Protein AF-A0A226DB39-F1 (afdb_monomer_lite)

pLDDT: mean 81.09, std 19.72, range [33.25, 98.5]

Organism: Folsomia candida (NCBI:txid158441)

Secondary structure (DSSP, 8-state):
-------------TT--HHHHHHHHHHHHHHHHHHH-TT--EEEEEE---S-TTTT-TT-S-SEEEEEEES-HHHHHHHHHTS-TT-S-SSSEETHHHHHHHHHH-TTT-PPPTT-TT--EEEEEEESSEEP-TTS--TT--GGGGSPPPPTTS---TTSPPPPHHHHHHHHHHTTEEEEEEE-SHHHHHHHHHHHHT-GGGTTTB-PBPSSS--THHHHHHHHHHHHHTT-HHHHHHHHHHHHHHHHHHTT--GGGHHHHHHHHHHHHHHHHHTT--SPTT--------

InterPro domains:
  IPR036465 von Willebrand factor A-like domain superfamily [G3DSA:3.40.50.410] (14-142)

Sequence (290 aa):
MGLTNHGTQKFESRRGKYIDRAVPNIAFIVDKILKEDPSAKLHLTTFGDYPTVENLNANATYCYRFELTTSNKEAFLAAVNNVDSTYGGRDIYESSLTALLYTATEPKIKWSSKNTKRVIKIIAIASDAFWKSSSEIPSSAGPEYMYPLGPIGGYGDCSHRPPRINDVFATLANENFYLLPIVYGGKTFKQWNNTLTLLPVLRDKYYMEDEPPGDLNNLRKTLNFWANEGHDERFQVKIYRMSNEYENFRSHITPQMGYRWKGLGKRIENIYTLWGLGPLPGVPEAEQYF

Structure (mmCIF, N/CA/C/O backbone):
data_AF-A0A226DB39-F1
#
_entry.id   AF-A0A226DB39-F1
#
loop_
_atom_site.group_PDB
_atom_site.id
_atom_site.type_symbol
_atom_site.label_atom_id
_atom_site.label_alt_id
_atom_site.label_comp_id
_atom_site.label_asym_id
_atom_site.label_entity_id
_atom_site.label_seq_id
_atom_site.pdbx_PDB_ins_code
_atom_site.Cartn_x
_atom_site.Cartn_y
_atom_site.Cartn_z
_atom_site.occupancy
_atom_site.B_iso_or_equiv
_atom_site.auth_seq_id
_atom_site.auth_comp_id
_atom_site.auth_asym_id
_atom_site.auth_atom_id
_atom_site.pdbx_PDB_model_num
ATOM 1 N N . MET A 1 1 ? 26.248 3.268 -32.796 1.00 40.62 1 MET A N 1
ATOM 2 C CA . MET A 1 1 ? 24.996 3.702 -32.142 1.00 40.62 1 MET A CA 1
ATOM 3 C C . MET A 1 1 ? 25.338 4.069 -30.709 1.00 40.62 1 MET A C 1
ATOM 5 O O . MET A 1 1 ? 25.617 3.179 -29.921 1.00 40.62 1 MET A O 1
ATOM 9 N N . GLY A 1 2 ? 25.468 5.365 -30.418 1.00 35.03 2 GLY A N 1
ATOM 10 C CA . GLY A 1 2 ? 25.784 5.848 -29.074 1.00 35.03 2 GLY A CA 1
ATOM 11 C C . GLY A 1 2 ? 24.503 5.963 -28.261 1.00 35.03 2 GLY A C 1
ATOM 12 O O . GLY A 1 2 ? 23.637 6.758 -28.612 1.00 35.03 2 GLY A O 1
ATOM 13 N N . LEU A 1 3 ? 24.373 5.158 -27.208 1.00 33.25 3 LEU A N 1
ATOM 14 C CA . LEU A 1 3 ? 23.334 5.340 -26.201 1.00 33.25 3 LEU A CA 1
ATOM 15 C C . LEU A 1 3 ? 23.676 6.614 -25.427 1.00 33.25 3 LEU A C 1
ATOM 17 O O . LEU A 1 3 ? 24.631 6.650 -24.651 1.00 33.25 3 LEU A O 1
ATOM 21 N N . THR A 1 4 ? 22.934 7.686 -25.691 1.00 35.06 4 THR A N 1
ATOM 22 C CA . THR A 1 4 ? 22.966 8.891 -24.869 1.00 35.06 4 THR A CA 1
ATOM 23 C C . THR A 1 4 ? 22.526 8.508 -23.467 1.00 35.06 4 THR A C 1
ATOM 25 O O . THR A 1 4 ? 21.370 8.162 -23.232 1.00 35.06 4 THR A O 1
ATOM 28 N N . ASN A 1 5 ? 23.487 8.547 -22.551 1.00 33.78 5 ASN A N 1
ATOM 29 C CA . ASN A 1 5 ? 23.300 8.339 -21.129 1.00 33.78 5 ASN A CA 1
ATOM 30 C C . ASN A 1 5 ? 22.480 9.528 -20.600 1.00 33.78 5 ASN A C 1
ATOM 32 O O . ASN A 1 5 ? 23.030 10.541 -20.166 1.00 33.78 5 ASN A O 1
ATOM 36 N N . HIS A 1 6 ? 21.154 9.459 -20.723 1.00 39.22 6 HIS A N 1
ATOM 37 C CA . HIS A 1 6 ? 20.263 10.349 -19.996 1.00 39.22 6 HIS A CA 1
ATOM 38 C C . HIS A 1 6 ? 20.369 9.955 -18.532 1.00 39.22 6 HIS A C 1
ATOM 40 O O . HIS A 1 6 ? 19.619 9.114 -18.048 1.00 39.22 6 HIS A O 1
ATOM 46 N N . GLY A 1 7 ? 21.355 10.542 -17.851 1.00 36.66 7 GLY A N 1
ATOM 47 C CA . GLY A 1 7 ? 21.430 10.512 -16.406 1.00 36.66 7 GLY A CA 1
ATOM 48 C C . GLY A 1 7 ? 20.092 11.000 -15.879 1.00 36.66 7 GLY A C 1
ATOM 49 O O . GLY A 1 7 ? 19.794 12.193 -15.940 1.00 36.66 7 GLY A O 1
ATOM 50 N N . THR A 1 8 ? 19.272 10.065 -15.408 1.00 42.78 8 THR A N 1
ATOM 51 C CA . THR A 1 8 ? 18.140 10.337 -14.541 1.00 42.78 8 THR A CA 1
ATOM 52 C C . THR A 1 8 ? 18.739 10.975 -13.302 1.00 42.78 8 THR A C 1
ATOM 54 O O . THR A 1 8 ? 19.179 10.305 -12.369 1.00 42.78 8 THR A O 1
ATOM 57 N N . GLN A 1 9 ? 18.857 12.306 -13.342 1.00 41.50 9 GLN A N 1
ATOM 58 C CA . GLN A 1 9 ? 19.073 13.112 -12.159 1.00 41.50 9 GLN A CA 1
ATOM 59 C C . GLN A 1 9 ? 17.976 12.692 -11.199 1.00 41.50 9 GLN A C 1
ATOM 61 O O . GLN A 1 9 ? 16.800 12.986 -11.413 1.00 41.50 9 GLN A O 1
ATOM 66 N N . LYS A 1 10 ? 18.386 11.943 -10.175 1.00 49.44 10 LYS A N 1
ATOM 67 C CA . LYS A 1 10 ? 17.614 11.712 -8.969 1.00 49.44 10 LYS A CA 1
ATOM 68 C C . LYS A 1 10 ? 17.171 13.108 -8.555 1.00 49.44 10 LYS A C 1
ATOM 70 O O . LYS A 1 10 ? 18.005 13.915 -8.142 1.00 49.44 10 LYS A O 1
ATOM 75 N N . PHE A 1 11 ? 15.904 13.442 -8.786 1.00 46.31 11 PHE A N 1
ATOM 76 C CA . PHE A 1 11 ? 15.315 14.651 -8.239 1.00 46.31 11 PHE A CA 1
ATOM 77 C C . PHE A 1 11 ? 15.239 14.394 -6.733 1.00 46.31 11 PHE A C 1
ATOM 79 O O . PHE A 1 11 ? 14.184 14.088 -6.188 1.00 46.31 11 PHE A O 1
ATOM 86 N N . GLU A 1 12 ? 16.385 14.475 -6.052 1.00 48.16 12 GLU A N 1
ATOM 87 C CA . GLU A 1 12 ? 16.409 14.831 -4.650 1.00 48.16 12 GLU A CA 1
ATOM 88 C C . GLU A 1 12 ? 15.773 16.210 -4.616 1.00 48.16 12 GLU A C 1
ATOM 90 O O . GLU A 1 12 ? 16.373 17.243 -4.919 1.00 48.16 12 GLU A O 1
ATOM 95 N N . SER A 1 13 ? 14.464 16.186 -4.382 1.00 52.75 13 SER A N 1
ATOM 96 C CA . SER A 1 13 ? 13.691 17.357 -4.060 1.00 52.75 13 SER A CA 1
ATOM 97 C C . SER A 1 13 ? 14.508 18.163 -3.060 1.00 52.75 13 SER A C 1
ATOM 99 O O . SER A 1 13 ? 15.017 17.617 -2.078 1.00 52.75 13 SER A O 1
ATOM 101 N N . ARG A 1 14 ? 14.580 19.484 -3.250 1.00 55.66 14 ARG A N 1
ATOM 102 C CA . ARG A 1 14 ? 15.158 20.410 -2.257 1.00 55.66 14 ARG A CA 1
ATOM 103 C C . ARG A 1 14 ? 14.543 20.247 -0.848 1.00 55.66 14 ARG A C 1
ATOM 105 O O . ARG A 1 14 ? 14.981 20.914 0.078 1.00 55.66 14 ARG A O 1
ATOM 112 N N . ARG A 1 15 ? 13.508 19.407 -0.699 1.00 61.69 15 ARG A N 1
ATOM 113 C CA . ARG A 1 15 ? 12.753 19.096 0.516 1.00 61.69 15 ARG A CA 1
ATOM 114 C C . ARG A 1 15 ? 13.172 17.794 1.229 1.00 61.69 15 ARG A C 1
ATOM 116 O O . ARG A 1 15 ? 12.442 17.376 2.120 1.00 61.69 15 ARG A O 1
ATOM 123 N N . GLY A 1 16 ? 14.296 17.163 0.873 1.00 75.94 16 GLY A N 1
ATOM 124 C CA . GLY A 1 16 ? 14.814 15.971 1.570 1.00 75.94 16 GLY A CA 1
ATOM 125 C C . GLY A 1 16 ? 14.262 14.639 1.045 1.00 75.94 16 GLY A C 1
ATOM 126 O O . GLY A 1 16 ? 13.633 14.598 -0.016 1.00 75.94 16 GLY A O 1
ATOM 127 N N . LYS A 1 17 ? 14.522 13.537 1.766 1.00 84.94 17 LYS A N 1
ATOM 128 C CA . LYS A 1 17 ? 14.081 12.191 1.359 1.00 84.94 17 LYS A CA 1
ATOM 129 C C . LYS A 1 17 ? 12.566 12.055 1.522 1.00 84.94 17 LYS A C 1
ATOM 131 O O . LYS A 1 17 ? 11.980 12.626 2.439 1.00 84.94 17 LYS A O 1
ATOM 136 N N . TYR A 1 18 ? 11.915 11.259 0.670 1.00 85.12 18 TYR A N 1
ATOM 137 C CA . TYR A 1 18 ? 10.467 11.030 0.780 1.00 85.12 18 TYR A CA 1
ATOM 138 C C . TYR A 1 18 ? 10.064 10.407 2.115 1.00 85.12 18 TYR A C 1
ATOM 140 O O . TYR A 1 18 ? 9.039 10.795 2.669 1.00 85.12 18 TYR A O 1
ATOM 148 N N . ILE A 1 19 ? 10.891 9.515 2.670 1.00 88.62 19 ILE A N 1
ATOM 149 C CA .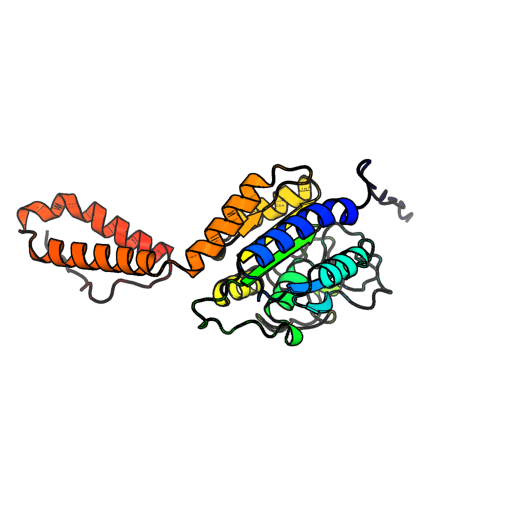 ILE A 1 19 ? 10.621 8.907 3.977 1.00 88.62 19 ILE A CA 1
ATOM 150 C C . ILE A 1 19 ? 10.524 9.955 5.091 1.00 88.62 19 ILE A C 1
ATOM 152 O O . ILE A 1 19 ? 9.575 9.919 5.868 1.00 88.62 19 ILE A O 1
ATOM 156 N N . ASP A 1 20 ? 11.401 10.964 5.092 1.00 89.31 20 ASP A N 1
ATOM 157 C CA . ASP A 1 20 ? 11.391 12.051 6.083 1.00 89.31 20 ASP A CA 1
ATOM 158 C C . ASP A 1 20 ? 10.082 12.858 6.023 1.00 89.31 20 ASP A C 1
ATOM 160 O O . ASP A 1 20 ? 9.624 13.420 7.016 1.00 89.31 20 ASP A O 1
ATOM 164 N N . ARG A 1 21 ? 9.449 12.889 4.846 1.00 87.88 21 ARG A N 1
ATOM 165 C CA . ARG A 1 21 ? 8.169 13.561 4.598 1.00 87.88 21 ARG A CA 1
ATOM 166 C C . ARG A 1 21 ? 6.966 12.662 4.883 1.00 87.88 21 ARG A C 1
ATOM 168 O O . ARG A 1 21 ? 5.887 13.178 5.162 1.00 87.88 21 ARG A O 1
ATOM 175 N N . ALA A 1 22 ? 7.129 11.345 4.796 1.00 89.44 22 ALA A N 1
ATOM 176 C CA . ALA A 1 22 ? 6.081 10.360 5.056 1.00 89.44 22 ALA A CA 1
ATOM 177 C C . ALA A 1 22 ? 5.907 10.066 6.540 1.00 89.44 22 ALA A C 1
ATOM 179 O O . ALA A 1 22 ? 4.776 9.966 7.016 1.00 89.44 22 ALA A O 1
ATOM 180 N N . VAL A 1 23 ? 7.013 9.980 7.279 1.00 92.38 23 VAL A N 1
ATOM 181 C CA . VAL A 1 23 ? 7.019 9.622 8.701 1.00 92.38 23 VAL A CA 1
ATOM 182 C C . VAL A 1 23 ? 6.077 10.496 9.544 1.00 92.38 23 VAL A C 1
ATOM 184 O O . VAL A 1 23 ? 5.324 9.914 10.323 1.00 92.38 23 VAL A O 1
ATOM 187 N N . PRO A 1 24 ? 6.006 11.836 9.390 1.00 92.25 24 PRO A N 1
ATOM 188 C CA . PRO A 1 24 ? 5.055 12.652 10.150 1.00 92.25 24 PRO A CA 1
ATOM 189 C C . PRO A 1 24 ? 3.584 12.286 9.899 1.00 92.25 24 PRO A C 1
ATOM 191 O O . PRO A 1 24 ? 2.806 12.179 10.848 1.00 92.25 24 PRO A O 1
ATOM 194 N N . ASN A 1 25 ? 3.206 12.036 8.641 1.00 91.62 25 ASN A N 1
ATOM 195 C CA . ASN A 1 25 ? 1.841 11.637 8.286 1.00 91.62 25 ASN A CA 1
ATOM 196 C C . ASN A 1 25 ? 1.530 10.231 8.814 1.00 91.62 25 ASN A C 1
ATOM 198 O O . ASN A 1 25 ? 0.467 10.008 9.391 1.00 91.62 25 ASN A O 1
ATOM 202 N N . ILE A 1 26 ? 2.474 9.295 8.679 1.00 94.69 26 ILE A N 1
ATOM 203 C CA . ILE A 1 26 ? 2.346 7.932 9.210 1.00 94.69 26 ILE A CA 1
ATOM 204 C C . ILE A 1 26 ? 2.193 7.966 10.735 1.00 94.69 26 ILE A C 1
ATOM 206 O O . ILE A 1 26 ? 1.291 7.326 11.271 1.00 94.69 26 ILE A O 1
ATOM 210 N N . ALA A 1 27 ? 3.017 8.749 11.435 1.00 96.00 27 ALA A N 1
ATOM 211 C CA . ALA A 1 27 ? 2.933 8.918 12.882 1.00 96.00 27 ALA A CA 1
ATOM 212 C C . ALA A 1 27 ? 1.569 9.470 13.307 1.00 96.00 27 ALA A C 1
ATOM 214 O O . ALA A 1 27 ? 0.958 8.928 14.226 1.00 96.00 27 ALA A O 1
ATOM 215 N N . PHE A 1 28 ? 1.052 10.477 12.597 1.00 95.06 28 PHE A N 1
ATOM 216 C CA . PHE A 1 28 ? -0.283 11.013 12.844 1.00 95.06 28 PHE A CA 1
ATOM 217 C C . PHE A 1 28 ? -1.387 9.960 12.670 1.00 95.06 28 PHE A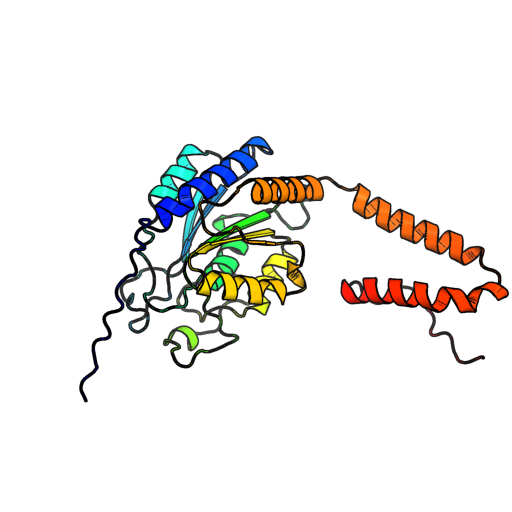 C 1
ATOM 219 O O . PHE A 1 28 ? -2.270 9.853 13.522 1.00 95.06 28 PHE A O 1
ATOM 226 N N . ILE A 1 29 ? -1.343 9.176 11.587 1.00 95.50 29 ILE A N 1
ATOM 227 C CA . ILE A 1 29 ? -2.323 8.113 11.315 1.00 95.50 29 ILE A CA 1
ATOM 228 C C . ILE A 1 29 ? -2.286 7.065 12.428 1.00 95.50 29 ILE A C 1
ATOM 230 O O . ILE A 1 29 ? -3.330 6.724 12.980 1.00 95.50 29 ILE A O 1
ATOM 234 N N . VAL A 1 30 ? -1.090 6.592 12.791 1.00 97.38 30 VAL A N 1
ATOM 235 C CA . VAL A 1 30 ? -0.890 5.598 13.855 1.00 97.38 30 VAL A CA 1
ATOM 236 C C . VAL A 1 30 ? -1.407 6.121 15.192 1.00 97.38 30 VAL A C 1
ATOM 238 O O . VAL A 1 30 ? -2.164 5.424 15.863 1.00 97.38 30 VAL A O 1
ATOM 241 N N . ASP A 1 31 ? -1.063 7.358 15.553 1.00 97.25 31 ASP A N 1
ATOM 242 C CA . ASP A 1 31 ? -1.546 7.995 16.780 1.00 97.25 31 ASP A CA 1
ATOM 243 C C . ASP A 1 31 ? -3.059 8.101 16.820 1.00 97.25 31 ASP A C 1
ATOM 245 O O . ASP A 1 31 ? -3.689 7.837 17.845 1.00 97.25 31 ASP A O 1
ATOM 249 N N . LYS A 1 32 ? -3.660 8.481 15.694 1.00 95.00 32 LYS A N 1
ATOM 250 C CA . LYS A 1 32 ? -5.103 8.600 15.597 1.00 95.00 32 LYS A CA 1
ATOM 251 C C . LYS A 1 32 ? -5.782 7.238 15.737 1.00 95.00 32 LYS A C 1
ATOM 253 O O . LYS A 1 32 ? -6.722 7.137 16.517 1.00 95.00 32 LYS A O 1
ATOM 258 N N . ILE A 1 33 ? -5.301 6.212 15.033 1.00 95.12 33 ILE A N 1
ATOM 259 C CA . ILE A 1 33 ? -5.858 4.852 15.094 1.00 95.12 33 ILE A CA 1
ATOM 260 C C . ILE A 1 33 ? -5.746 4.288 16.510 1.00 95.12 33 ILE A C 1
ATOM 262 O O . ILE A 1 33 ? -6.757 3.883 17.070 1.00 95.12 33 ILE A O 1
ATOM 266 N N . LEU A 1 34 ? -4.557 4.321 17.119 1.00 95.31 34 LEU A N 1
ATOM 267 C CA . LEU A 1 34 ? -4.339 3.763 18.459 1.00 95.31 34 LEU A CA 1
ATOM 268 C C . LEU A 1 34 ? -5.083 4.529 19.558 1.00 95.31 34 LEU A C 1
ATOM 270 O O . LEU A 1 34 ? -5.398 3.961 20.601 1.00 95.31 34 LEU A O 1
ATOM 274 N N . LYS A 1 35 ? -5.373 5.816 19.344 1.00 94.38 35 LYS A N 1
ATOM 275 C CA . LYS A 1 35 ? -6.217 6.592 20.256 1.00 94.38 35 LYS A CA 1
ATOM 276 C C . LYS A 1 35 ? -7.684 6.161 20.196 1.00 94.38 35 LYS A C 1
ATOM 278 O O . LYS A 1 35 ? -8.333 6.152 21.238 1.00 94.38 35 LYS A O 1
ATOM 283 N N . GLU A 1 36 ? -8.205 5.866 19.005 1.00 91.56 36 GLU A N 1
ATOM 284 C CA . GLU A 1 36 ? -9.588 5.396 18.835 1.00 91.56 36 GLU A CA 1
ATOM 285 C C . GLU A 1 36 ? -9.742 3.921 19.236 1.00 91.56 36 GLU A C 1
ATOM 287 O O . GLU A 1 36 ? -10.726 3.558 19.875 1.00 91.56 36 GLU A O 1
ATOM 292 N N . ASP A 1 37 ? -8.753 3.085 18.917 1.00 92.75 37 ASP A N 1
ATOM 293 C CA . ASP A 1 37 ? -8.703 1.674 19.295 1.00 92.75 37 ASP A CA 1
ATOM 294 C C . ASP A 1 37 ? -7.286 1.278 19.753 1.00 92.75 37 ASP A C 1
ATOM 296 O O . ASP A 1 37 ? -6.431 0.928 18.931 1.00 92.75 37 ASP A O 1
ATOM 300 N N . PRO A 1 38 ? -7.025 1.264 21.075 1.00 94.25 38 PRO A N 1
ATOM 301 C CA . PRO A 1 38 ? -5.745 0.822 21.628 1.00 94.25 38 PRO A CA 1
ATOM 302 C C . PRO A 1 38 ? -5.396 -0.645 21.332 1.00 94.25 38 PRO A C 1
ATOM 304 O O . PRO A 1 38 ? -4.251 -1.048 21.529 1.00 94.25 38 PRO A O 1
ATOM 307 N N . SER A 1 39 ? -6.364 -1.458 20.892 1.00 93.12 39 SER A N 1
ATOM 308 C CA . SER A 1 39 ? -6.161 -2.861 20.511 1.00 93.12 39 SER A CA 1
ATOM 309 C C . SER A 1 39 ? -5.878 -3.054 19.018 1.00 93.12 39 SER A C 1
ATOM 311 O O . SER A 1 39 ? -5.652 -4.188 18.577 1.00 93.12 39 SER A O 1
ATOM 313 N N . ALA A 1 40 ? -5.852 -1.964 18.242 1.00 95.06 40 ALA A N 1
ATOM 314 C CA . ALA A 1 40 ? -5.586 -2.016 16.816 1.00 95.06 40 ALA A CA 1
ATOM 315 C C . ALA A 1 40 ? -4.244 -2.704 16.514 1.00 95.06 40 ALA A C 1
ATOM 317 O O . ALA A 1 40 ? -3.258 -2.619 17.259 1.00 95.06 40 ALA A O 1
ATOM 318 N N . LYS A 1 41 ? -4.210 -3.411 15.383 1.00 96.88 41 LYS A N 1
ATOM 319 C CA . LYS A 1 41 ? -3.007 -4.069 14.870 1.00 96.88 41 LYS A CA 1
ATOM 320 C C . LYS A 1 41 ? -2.425 -3.244 13.736 1.00 96.88 41 LYS A C 1
ATOM 322 O O . LYS A 1 41 ? -3.131 -2.855 12.811 1.00 96.88 41 LYS A O 1
ATOM 327 N N . LEU A 1 42 ? -1.127 -3.005 13.819 1.00 98.12 42 LEU A N 1
ATOM 328 C CA . LEU A 1 42 ? -0.340 -2.299 12.826 1.00 98.12 42 LEU A CA 1
ATOM 329 C C . LEU A 1 42 ? 0.502 -3.317 12.063 1.00 98.12 42 LEU A C 1
ATOM 331 O O . LEU A 1 42 ? 1.194 -4.145 12.661 1.00 98.12 42 LEU A O 1
ATOM 335 N N . HIS A 1 43 ? 0.453 -3.239 10.739 1.00 98.25 43 HIS A N 1
ATOM 336 C CA . HIS A 1 43 ? 1.186 -4.120 9.840 1.00 98.25 43 HIS A CA 1
ATOM 337 C C . HIS A 1 43 ? 2.059 -3.266 8.928 1.00 98.25 43 HIS A C 1
ATOM 339 O O . HIS A 1 43 ? 1.579 -2.277 8.377 1.00 98.25 43 HIS A O 1
ATOM 345 N N . LEU A 1 44 ? 3.336 -3.622 8.796 1.00 98.38 44 LEU A N 1
ATOM 346 C CA . LEU A 1 44 ? 4.257 -2.943 7.888 1.00 98.38 44 LEU A CA 1
ATOM 347 C C . LEU A 1 44 ? 4.659 -3.900 6.774 1.00 98.38 44 LEU A C 1
ATOM 349 O O . LEU A 1 44 ? 5.141 -5.006 7.025 1.00 98.38 44 LEU A O 1
ATOM 353 N N . THR A 1 45 ? 4.480 -3.437 5.547 1.00 97.81 45 THR A N 1
ATOM 354 C CA . THR A 1 45 ? 4.956 -4.078 4.326 1.00 97.81 45 THR A CA 1
ATOM 355 C C . THR A 1 45 ? 5.735 -3.044 3.527 1.00 97.81 45 THR A C 1
ATOM 357 O O . THR A 1 45 ? 5.353 -1.874 3.499 1.00 97.81 45 THR A O 1
ATOM 360 N N . THR A 1 46 ? 6.802 -3.465 2.868 1.00 96.62 46 THR A N 1
ATOM 361 C CA . THR A 1 46 ? 7.594 -2.644 1.954 1.00 96.62 46 THR A CA 1
ATOM 362 C C . THR A 1 46 ? 7.480 -3.204 0.547 1.00 96.62 46 THR A C 1
ATOM 364 O O . THR A 1 46 ? 7.173 -4.380 0.342 1.00 96.62 46 THR A O 1
ATOM 367 N N . PHE A 1 47 ? 7.693 -2.349 -0.441 1.00 95.81 47 PHE A N 1
ATOM 368 C CA . PHE A 1 47 ? 7.738 -2.749 -1.836 1.00 95.81 47 PHE A CA 1
ATOM 369 C C . PHE A 1 47 ? 8.817 -1.948 -2.554 1.00 95.81 47 PHE A C 1
ATOM 371 O O . PHE A 1 47 ? 9.186 -0.861 -2.113 1.00 95.81 47 PHE A O 1
ATOM 378 N N . GLY A 1 48 ? 9.319 -2.525 -3.635 1.00 93.38 48 GLY A N 1
ATOM 379 C CA . GLY A 1 48 ? 10.179 -1.865 -4.608 1.00 93.38 48 GLY A CA 1
ATOM 380 C C . GLY A 1 48 ? 9.641 -2.165 -6.000 1.00 93.38 48 GLY A C 1
ATOM 381 O O . GLY A 1 48 ? 8.432 -2.330 -6.174 1.00 93.38 48 GLY A O 1
ATOM 382 N N . ASP A 1 49 ? 10.532 -2.335 -6.968 1.00 93.94 49 ASP A N 1
ATOM 383 C CA . ASP A 1 49 ? 10.164 -2.789 -8.305 1.00 93.94 49 ASP A CA 1
ATOM 384 C C . ASP A 1 49 ? 10.508 -4.265 -8.519 1.00 93.94 49 ASP A C 1
ATOM 386 O O . ASP A 1 49 ? 11.247 -4.879 -7.745 1.00 93.94 49 ASP A O 1
ATOM 390 N N . TYR A 1 50 ? 10.007 -4.838 -9.607 1.00 94.88 50 TYR A N 1
ATOM 391 C CA . TYR A 1 50 ? 10.441 -6.140 -10.089 1.00 94.88 50 TYR A CA 1
ATOM 392 C C . TYR A 1 50 ? 11.953 -6.134 -10.333 1.00 94.88 50 TYR A C 1
ATOM 394 O O . TYR A 1 50 ? 12.438 -5.198 -10.967 1.00 94.88 50 TYR A O 1
ATOM 402 N N . PRO A 1 51 ? 12.701 -7.149 -9.862 1.00 93.88 51 PRO A N 1
ATOM 403 C CA . PRO A 1 51 ? 14.153 -7.195 -9.997 1.00 93.88 51 PRO A CA 1
ATOM 404 C C . PRO A 1 51 ? 14.547 -7.496 -11.447 1.00 93.88 51 PRO A C 1
ATOM 406 O O . PRO A 1 51 ? 14.689 -8.654 -11.840 1.00 93.88 51 PRO A O 1
ATOM 409 N N . THR A 1 52 ? 14.700 -6.450 -12.260 1.00 92.44 52 THR A N 1
ATOM 410 C CA . THR A 1 52 ? 15.065 -6.557 -13.681 1.00 92.44 52 THR A CA 1
ATOM 411 C C . THR A 1 52 ? 16.189 -5.583 -14.031 1.00 92.44 52 THR A C 1
ATOM 413 O O . THR A 1 52 ? 16.519 -4.662 -13.276 1.00 92.44 52 THR A O 1
ATOM 416 N N . VAL A 1 53 ? 16.838 -5.808 -15.175 1.00 90.12 53 VAL A N 1
ATOM 417 C CA . VAL A 1 53 ? 17.895 -4.907 -15.658 1.00 90.12 53 VAL A CA 1
ATOM 418 C C . VAL A 1 53 ? 17.285 -3.575 -16.092 1.00 90.12 53 VAL A C 1
ATOM 420 O O . VAL A 1 53 ? 17.843 -2.520 -15.805 1.00 90.12 53 VAL A O 1
ATOM 423 N N . GLU A 1 54 ? 16.118 -3.625 -16.725 1.00 89.75 54 GLU A N 1
ATOM 424 C CA . GLU A 1 54 ? 15.347 -2.496 -17.239 1.00 89.75 54 GLU A CA 1
ATOM 425 C C . GLU A 1 54 ? 14.899 -1.551 -16.120 1.00 89.75 54 GLU A C 1
ATOM 427 O O . GLU A 1 54 ? 14.974 -0.333 -16.276 1.00 89.75 54 GLU A O 1
ATOM 432 N N . ASN A 1 55 ? 14.544 -2.107 -14.961 1.00 87.94 55 ASN A N 1
ATOM 433 C CA . ASN A 1 55 ? 14.159 -1.347 -13.773 1.00 87.94 55 ASN A CA 1
ATOM 434 C C . ASN A 1 55 ? 15.379 -0.811 -12.997 1.00 87.94 55 ASN A C 1
ATOM 436 O O . ASN A 1 55 ? 15.228 -0.090 -12.013 1.00 87.94 55 ASN A O 1
ATOM 440 N N . LEU A 1 56 ? 16.606 -1.115 -13.446 1.00 88.31 56 LEU A N 1
ATOM 441 C CA . LEU A 1 56 ? 17.873 -0.723 -12.814 1.00 88.31 56 LEU A CA 1
ATOM 442 C C . LEU A 1 56 ? 18.031 -1.239 -11.372 1.00 88.31 56 LEU A C 1
ATOM 444 O O . LEU A 1 56 ? 18.722 -0.624 -10.553 1.00 88.31 56 LEU A O 1
ATOM 448 N N . ASN A 1 57 ? 17.434 -2.395 -11.078 1.00 90.56 57 ASN A N 1
ATOM 449 C CA . ASN A 1 57 ? 17.435 -3.032 -9.762 1.00 90.56 57 ASN A CA 1
ATOM 450 C C . ASN A 1 57 ? 17.583 -4.565 -9.853 1.00 90.56 57 ASN A C 1
ATOM 452 O O . ASN A 1 57 ? 17.091 -5.280 -8.990 1.00 90.56 57 ASN A O 1
ATOM 456 N N . ALA A 1 58 ? 18.293 -5.093 -10.854 1.00 89.75 58 ALA A N 1
ATOM 457 C CA . ALA A 1 58 ? 18.451 -6.542 -11.062 1.00 89.75 58 ALA A CA 1
ATOM 458 C C . ALA A 1 58 ? 18.997 -7.319 -9.842 1.00 89.75 58 ALA A C 1
ATOM 460 O O . ALA A 1 58 ? 18.770 -8.518 -9.721 1.00 89.75 58 ALA A O 1
ATOM 461 N N . ASN A 1 59 ? 19.702 -6.642 -8.929 1.00 90.44 59 ASN A N 1
ATOM 462 C CA . ASN A 1 59 ? 20.215 -7.227 -7.684 1.00 90.44 59 ASN A CA 1
ATOM 463 C C . ASN A 1 59 ? 19.213 -7.157 -6.514 1.00 90.44 59 ASN A C 1
ATOM 465 O O . ASN A 1 59 ? 19.546 -7.557 -5.397 1.00 90.44 59 ASN A O 1
ATOM 469 N N . ALA A 1 60 ? 18.019 -6.602 -6.730 1.00 90.25 60 ALA A N 1
ATOM 470 C CA . ALA A 1 60 ? 16.963 -6.573 -5.734 1.00 90.25 60 ALA A CA 1
ATOM 471 C C . ALA A 1 60 ? 16.501 -8.004 -5.434 1.00 90.25 60 ALA A C 1
ATOM 473 O O . ALA A 1 60 ? 16.302 -8.837 -6.313 1.00 90.25 60 ALA A O 1
ATOM 474 N N . THR A 1 61 ? 16.356 -8.296 -4.150 1.00 88.81 61 THR A N 1
ATOM 475 C CA . THR A 1 61 ? 15.927 -9.598 -3.639 1.00 88.81 61 THR A CA 1
ATOM 476 C C . THR A 1 61 ? 14.409 -9.730 -3.516 1.00 88.81 61 THR A C 1
ATOM 478 O O . THR A 1 61 ? 13.919 -10.833 -3.287 1.00 88.81 61 THR A O 1
ATOM 481 N N . TYR A 1 62 ? 13.660 -8.631 -3.642 1.00 92.88 62 TYR A N 1
ATOM 482 C CA . TYR A 1 62 ? 12.206 -8.607 -3.559 1.00 92.88 62 TYR A CA 1
ATOM 483 C C . TYR A 1 62 ? 11.615 -7.393 -4.295 1.00 92.88 62 TYR A C 1
ATOM 485 O O . TYR A 1 62 ? 12.265 -6.377 -4.490 1.00 92.88 62 TYR A O 1
ATOM 493 N N . CYS A 1 63 ? 10.345 -7.509 -4.657 1.00 94.50 63 CYS A N 1
ATOM 494 C CA . CYS A 1 63 ? 9.458 -6.445 -5.139 1.00 94.50 63 CYS A CA 1
ATOM 495 C C . CYS A 1 63 ? 8.387 -6.119 -4.083 1.00 94.50 63 CYS A C 1
ATOM 497 O O . CYS A 1 63 ? 7.808 -5.041 -4.096 1.00 94.50 63 CYS A O 1
ATOM 499 N N . TYR A 1 64 ? 8.155 -7.035 -3.137 1.00 96.31 64 TYR A N 1
ATOM 500 C CA . TYR A 1 64 ? 7.284 -6.888 -1.976 1.00 96.31 64 TYR A CA 1
ATOM 501 C C . TYR A 1 64 ? 7.862 -7.682 -0.796 1.00 96.31 64 TYR A C 1
ATOM 503 O O . TYR A 1 64 ? 8.371 -8.791 -0.984 1.00 96.31 64 TYR A O 1
ATOM 511 N N . ARG A 1 65 ? 7.761 -7.143 0.422 1.00 96.12 65 ARG A N 1
ATOM 512 C CA . ARG A 1 65 ? 8.192 -7.806 1.655 1.00 96.12 65 ARG A CA 1
ATOM 513 C C . ARG A 1 65 ? 7.300 -7.420 2.831 1.00 96.12 65 ARG A C 1
ATOM 515 O O . ARG A 1 65 ? 7.066 -6.248 3.102 1.00 96.12 65 ARG A O 1
ATOM 522 N N . PHE A 1 66 ? 6.855 -8.414 3.590 1.00 97.38 66 PHE A N 1
ATOM 523 C CA . PHE A 1 66 ? 6.265 -8.194 4.908 1.00 97.38 66 PHE A CA 1
ATOM 524 C C . PHE A 1 66 ? 7.363 -7.973 5.953 1.00 97.38 66 PHE A C 1
ATOM 526 O O . PHE A 1 66 ? 8.245 -8.821 6.100 1.00 97.38 66 PHE A O 1
ATOM 533 N N . GLU A 1 67 ? 7.283 -6.868 6.694 1.00 97.50 67 GLU A N 1
ATOM 534 C CA . GLU A 1 67 ? 8.266 -6.499 7.718 1.00 97.50 67 GLU A CA 1
ATOM 535 C C . GLU A 1 67 ? 7.829 -6.963 9.107 1.00 97.50 67 GLU A C 1
ATOM 537 O O . GLU A 1 67 ? 8.574 -7.659 9.795 1.00 97.50 67 GLU A O 1
ATOM 542 N N . LEU A 1 68 ? 6.623 -6.579 9.547 1.00 97.94 68 LEU A N 1
ATOM 543 C CA . LEU A 1 68 ? 6.171 -6.872 10.909 1.00 97.94 68 LEU A CA 1
ATOM 544 C C . LEU A 1 68 ? 4.664 -6.727 11.124 1.00 97.94 68 LEU A C 1
ATOM 546 O O . LEU A 1 68 ? 3.933 -6.112 10.350 1.00 97.94 68 LEU A O 1
ATOM 550 N N . THR A 1 69 ? 4.227 -7.254 12.266 1.00 98.00 69 THR A N 1
ATOM 551 C CA . THR A 1 69 ? 2.934 -6.971 12.894 1.00 98.00 69 THR A CA 1
ATOM 552 C C . THR A 1 69 ? 3.157 -6.603 14.355 1.00 98.00 69 THR A C 1
ATOM 554 O O . THR A 1 69 ? 3.892 -7.298 15.053 1.00 98.00 69 THR A O 1
ATOM 557 N N . THR A 1 70 ? 2.528 -5.529 14.824 1.00 97.81 70 THR A N 1
ATOM 558 C CA . THR A 1 70 ? 2.644 -5.059 16.210 1.00 97.81 70 THR A CA 1
ATOM 559 C C . THR A 1 70 ? 1.421 -4.241 16.619 1.00 97.81 70 THR A C 1
ATOM 561 O O . THR A 1 70 ? 0.707 -3.725 15.768 1.00 97.81 70 THR A O 1
ATOM 564 N N . SER A 1 71 ? 1.197 -4.083 17.920 1.00 96.06 71 SER A N 1
ATOM 565 C CA . SER A 1 71 ? 0.297 -3.055 18.474 1.00 96.06 71 SER A CA 1
ATOM 566 C C . SER A 1 71 ? 1.072 -1.961 19.220 1.00 96.06 71 SER A C 1
ATOM 568 O O . SER A 1 71 ? 0.479 -1.042 19.771 1.00 96.06 71 SER A O 1
ATOM 570 N N . ASN A 1 72 ? 2.408 -2.043 19.253 1.00 98.12 72 ASN A N 1
ATOM 571 C CA . ASN A 1 72 ? 3.260 -1.038 19.878 1.00 98.12 72 ASN A CA 1
ATOM 572 C C . ASN A 1 72 ? 3.653 0.047 18.859 1.00 98.12 72 ASN A C 1
ATOM 574 O O . ASN A 1 72 ? 4.295 -0.244 17.844 1.00 98.12 72 ASN A O 1
ATOM 578 N N . LYS A 1 73 ? 3.279 1.298 19.156 1.00 97.75 73 LYS A N 1
ATOM 579 C CA . LYS A 1 73 ? 3.546 2.477 18.322 1.00 97.75 73 LYS A CA 1
ATOM 580 C C . LYS A 1 73 ? 5.037 2.663 18.056 1.00 97.75 73 LYS A C 1
ATOM 582 O O . LYS A 1 73 ? 5.431 2.885 16.914 1.00 97.75 73 LYS A O 1
ATOM 587 N N . GLU A 1 74 ? 5.859 2.599 19.099 1.00 98.31 74 GLU A N 1
ATOM 588 C CA . GLU A 1 74 ? 7.286 2.912 19.020 1.00 98.31 74 GLU A CA 1
ATOM 589 C C . GLU A 1 74 ? 8.014 1.912 18.117 1.00 98.31 74 GLU A C 1
ATOM 591 O O . GLU A 1 74 ? 8.772 2.315 17.240 1.00 98.31 74 GLU A O 1
ATOM 596 N N . ALA A 1 75 ? 7.717 0.621 18.261 1.00 98.38 75 ALA A N 1
ATOM 597 C CA . ALA A 1 75 ? 8.239 -0.450 17.423 1.00 98.38 75 ALA A CA 1
ATOM 598 C C . ALA A 1 75 ? 7.799 -0.292 15.963 1.00 98.38 75 ALA A C 1
ATOM 600 O O . ALA A 1 75 ? 8.610 -0.478 15.056 1.00 98.38 75 ALA A O 1
ATOM 601 N N . PHE A 1 76 ? 6.536 0.085 15.725 1.00 98.50 76 PHE A N 1
ATOM 602 C CA . PHE A 1 76 ? 6.040 0.331 14.373 1.00 98.50 76 PHE A CA 1
ATOM 603 C C . PHE A 1 76 ? 6.770 1.506 13.712 1.00 98.50 76 PHE A C 1
ATOM 605 O O . PHE A 1 76 ? 7.311 1.360 12.618 1.00 98.50 76 PHE A O 1
ATOM 612 N N . LEU A 1 77 ? 6.844 2.659 14.384 1.00 98.00 77 LEU A N 1
ATOM 613 C CA . LEU A 1 77 ? 7.504 3.847 13.836 1.00 98.00 77 LEU A CA 1
ATOM 614 C C . LEU A 1 77 ? 9.020 3.662 13.705 1.00 98.00 77 LEU A C 1
ATOM 616 O O . LEU A 1 77 ? 9.605 4.150 12.740 1.00 98.00 77 LEU A O 1
ATOM 620 N N . ALA A 1 78 ? 9.667 2.935 14.617 1.00 98.06 78 ALA A N 1
ATOM 621 C CA . ALA A 1 78 ? 11.078 2.580 14.482 1.00 98.06 78 ALA A CA 1
ATOM 622 C C . ALA A 1 78 ? 11.322 1.737 13.223 1.00 98.06 78 ALA A C 1
ATOM 624 O O . ALA A 1 78 ? 12.255 2.007 12.472 1.00 98.06 78 ALA A O 1
ATOM 625 N N . ALA A 1 79 ? 10.456 0.760 12.947 1.00 97.94 79 ALA A N 1
ATOM 626 C CA . ALA A 1 79 ? 10.563 -0.041 11.736 1.00 97.94 79 ALA A CA 1
ATOM 627 C C . ALA A 1 79 ? 10.312 0.769 10.459 1.00 97.94 79 ALA A C 1
ATOM 629 O O . ALA A 1 79 ? 11.057 0.602 9.500 1.00 97.94 79 ALA A O 1
ATOM 630 N N . VAL A 1 80 ? 9.335 1.686 10.458 1.00 96.75 80 VAL A N 1
ATOM 631 C CA . VAL A 1 80 ? 9.103 2.616 9.335 1.00 96.75 80 VAL A CA 1
ATOM 632 C C . VAL A 1 80 ? 10.351 3.458 9.052 1.00 96.75 80 VAL A C 1
ATOM 634 O O . VAL A 1 80 ? 10.752 3.583 7.901 1.00 96.75 80 VAL A O 1
ATOM 637 N N . ASN A 1 81 ? 11.003 3.993 10.088 1.00 95.56 81 ASN A N 1
ATOM 638 C CA . ASN A 1 81 ? 12.230 4.785 9.930 1.00 95.56 81 ASN A CA 1
ATOM 639 C C . ASN A 1 81 ? 13.421 3.972 9.392 1.00 95.56 81 ASN A C 1
ATOM 641 O O . ASN A 1 81 ? 14.336 4.545 8.807 1.00 95.56 81 ASN A O 1
ATOM 645 N N . ASN A 1 82 ? 13.408 2.650 9.572 1.00 95.50 82 ASN A N 1
ATOM 646 C CA . ASN A 1 82 ? 14.446 1.749 9.072 1.00 95.50 82 ASN A CA 1
ATOM 647 C C . ASN A 1 82 ? 14.172 1.236 7.647 1.00 95.50 82 ASN A C 1
ATOM 649 O O . ASN A 1 82 ? 14.977 0.469 7.117 1.00 95.50 82 ASN A O 1
ATOM 653 N N . VAL A 1 83 ? 13.057 1.631 7.021 1.00 93.31 83 VAL A N 1
ATOM 654 C CA . VAL A 1 83 ? 12.770 1.281 5.625 1.00 93.31 83 VAL A CA 1
ATOM 655 C C . VAL A 1 83 ? 13.757 1.998 4.707 1.00 93.31 83 VAL A C 1
ATOM 657 O O . VAL A 1 83 ? 13.855 3.228 4.698 1.00 93.31 83 VAL A O 1
ATOM 660 N N . ASP A 1 84 ? 14.454 1.227 3.874 1.00 90.69 84 ASP A N 1
ATOM 661 C CA . ASP A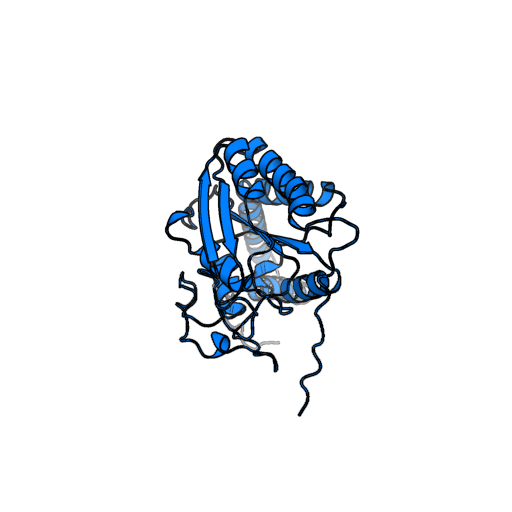 1 84 ? 15.269 1.776 2.795 1.00 90.69 84 ASP A CA 1
ATOM 662 C C . ASP A 1 84 ? 14.367 2.308 1.674 1.00 90.69 84 ASP A C 1
ATOM 664 O O . ASP A 1 84 ? 14.035 1.607 0.725 1.00 90.69 84 ASP A O 1
ATOM 668 N N . SER A 1 85 ? 13.979 3.578 1.777 1.00 86.50 85 SER A N 1
ATOM 669 C CA . SER A 1 85 ? 13.194 4.274 0.742 1.00 86.50 85 SER A CA 1
ATOM 670 C C . SER A 1 85 ? 13.921 4.473 -0.593 1.00 86.50 85 SER A C 1
ATOM 672 O O . SER A 1 85 ? 13.347 5.047 -1.513 1.00 86.50 85 SER A O 1
ATOM 674 N N . THR A 1 86 ? 15.186 4.055 -0.707 1.00 84.94 86 THR A N 1
ATOM 675 C CA . THR A 1 86 ? 15.925 4.062 -1.977 1.00 84.94 86 THR A CA 1
ATOM 676 C C . THR A 1 86 ? 15.919 2.708 -2.676 1.00 84.94 86 THR A C 1
ATOM 678 O O . THR A 1 86 ? 16.452 2.592 -3.781 1.00 84.94 86 THR A O 1
ATOM 681 N N . TYR A 1 87 ? 15.314 1.702 -2.043 1.00 84.75 87 TYR A N 1
ATOM 682 C CA . TYR A 1 87 ? 15.120 0.380 -2.603 1.00 84.75 87 TYR A CA 1
ATOM 683 C C . TYR A 1 87 ? 13.949 0.385 -3.588 1.00 84.75 87 TYR A C 1
ATOM 685 O O . TYR A 1 87 ? 12.817 0.670 -3.209 1.00 84.75 87 TYR A O 1
ATOM 693 N N . GLY A 1 88 ? 14.208 0.043 -4.846 1.00 82.44 88 GLY A N 1
ATOM 694 C CA . GLY A 1 88 ? 13.182 0.049 -5.881 1.00 82.44 88 GLY A CA 1
ATOM 695 C C . GLY A 1 88 ? 13.772 0.184 -7.272 1.00 82.44 88 GLY A C 1
ATOM 696 O O . GLY A 1 88 ? 14.995 0.128 -7.448 1.00 82.44 88 GLY A O 1
ATOM 697 N N . GLY A 1 89 ? 12.881 0.322 -8.243 1.00 81.81 89 GLY A N 1
ATOM 698 C CA . GLY A 1 89 ? 13.236 0.620 -9.614 1.00 81.81 89 GLY A CA 1
ATOM 699 C C . GLY A 1 89 ? 13.735 2.056 -9.744 1.00 81.81 89 GLY A C 1
ATOM 700 O O . GLY A 1 89 ? 13.848 2.821 -8.784 1.00 81.81 89 GLY A O 1
ATOM 701 N N . ARG A 1 90 ? 14.123 2.428 -10.959 1.00 82.88 90 ARG A N 1
ATOM 702 C CA . ARG A 1 90 ? 14.440 3.823 -11.310 1.00 82.88 90 ARG A CA 1
ATOM 703 C C . ARG A 1 90 ? 13.632 4.318 -12.501 1.00 82.88 90 ARG A C 1
ATOM 705 O O . ARG A 1 90 ? 13.962 5.366 -13.066 1.00 82.88 90 ARG A O 1
ATOM 712 N N . ASP A 1 91 ? 12.640 3.541 -12.919 1.00 84.81 91 ASP A N 1
ATOM 713 C CA . ASP A 1 91 ? 11.687 3.978 -13.923 1.00 84.81 91 ASP A CA 1
ATOM 714 C C . ASP A 1 91 ? 10.608 4.870 -13.259 1.00 84.81 91 ASP A C 1
ATOM 716 O O . ASP A 1 91 ? 10.753 5.325 -12.124 1.00 84.81 91 ASP A O 1
ATOM 720 N N . ILE A 1 92 ? 9.563 5.232 -14.003 1.00 86.75 92 ILE A N 1
ATOM 721 C CA . ILE A 1 92 ? 8.490 6.108 -13.501 1.00 86.75 92 ILE A CA 1
ATOM 722 C C . ILE A 1 92 ? 7.293 5.333 -12.918 1.00 86.75 92 ILE A C 1
ATOM 724 O O . ILE A 1 92 ? 6.306 5.959 -12.514 1.00 86.75 92 ILE A O 1
ATOM 728 N N . TYR A 1 93 ? 7.347 3.999 -12.920 1.00 92.88 93 TYR A N 1
ATOM 729 C CA . TYR A 1 93 ? 6.280 3.103 -12.497 1.00 92.88 93 TYR A CA 1
ATOM 730 C C . TYR A 1 93 ? 6.808 2.090 -11.476 1.00 92.88 93 TYR A C 1
ATOM 732 O O . TYR A 1 93 ? 7.617 1.252 -11.798 1.00 92.88 93 TYR A O 1
ATOM 740 N N . GLU A 1 94 ? 6.278 2.043 -10.267 1.00 93.75 94 GLU A N 1
ATOM 741 C CA . GLU A 1 94 ? 6.720 1.079 -9.252 1.00 93.75 94 GLU A CA 1
ATOM 742 C C . GLU A 1 94 ? 5.677 -0.024 -9.031 1.00 93.75 94 GLU A C 1
ATOM 744 O O . GLU A 1 94 ? 4.536 0.041 -9.506 1.00 93.75 94 GLU A O 1
ATOM 749 N N . SER A 1 95 ? 6.023 -1.052 -8.255 1.00 95.56 95 SER A N 1
ATOM 750 C CA . SER A 1 95 ? 5.121 -2.187 -7.995 1.00 95.56 95 SER A CA 1
ATOM 751 C C . SER A 1 95 ? 4.072 -1.906 -6.906 1.00 95.56 95 SER A C 1
ATOM 753 O O . SER A 1 95 ? 3.668 -2.804 -6.168 1.00 95.56 95 SER A O 1
ATOM 755 N N . SER A 1 96 ? 3.579 -0.669 -6.799 1.00 96.38 96 SER A N 1
ATOM 756 C CA . SER A 1 96 ? 2.609 -0.275 -5.765 1.00 96.38 96 SER A CA 1
ATOM 757 C C . SER A 1 96 ? 1.258 -0.994 -5.895 1.00 96.38 96 SER A C 1
ATOM 759 O O . SER A 1 96 ? 0.638 -1.304 -4.881 1.00 96.38 96 SER A O 1
ATOM 761 N N . LEU A 1 97 ? 0.818 -1.361 -7.106 1.00 96.88 97 LEU A N 1
ATOM 762 C CA . LEU A 1 97 ? -0.391 -2.179 -7.293 1.00 96.88 97 LEU A CA 1
ATOM 763 C C . LEU A 1 97 ? -0.184 -3.634 -6.831 1.00 96.88 97 LEU A C 1
ATOM 765 O O . LEU A 1 97 ? -1.083 -4.214 -6.220 1.00 96.88 97 LEU A O 1
ATOM 769 N N . THR A 1 98 ? 1.012 -4.197 -7.048 1.00 97.38 98 THR A N 1
ATOM 770 C CA . THR A 1 98 ? 1.427 -5.485 -6.462 1.00 97.38 98 THR A CA 1
ATOM 771 C C . THR A 1 98 ? 1.418 -5.403 -4.941 1.00 97.38 98 THR A C 1
ATOM 773 O O . THR A 1 98 ? 0.855 -6.279 -4.292 1.00 97.38 98 THR A O 1
ATOM 776 N N . ALA A 1 99 ? 1.956 -4.321 -4.370 1.00 97.44 99 ALA A N 1
ATOM 777 C CA . ALA A 1 99 ? 1.953 -4.099 -2.930 1.00 97.44 99 ALA A CA 1
ATOM 778 C C . ALA A 1 99 ? 0.531 -4.052 -2.357 1.00 97.44 99 ALA A C 1
ATOM 780 O O . ALA A 1 99 ? 0.253 -4.739 -1.383 1.00 97.44 99 ALA A O 1
ATOM 781 N N . LEU A 1 100 ? -0.395 -3.325 -2.992 1.00 98.00 100 LEU A N 1
ATOM 782 C CA . LEU A 1 100 ? -1.795 -3.279 -2.556 1.00 98.00 100 LEU A CA 1
ATOM 783 C C . LEU A 1 100 ? -2.443 -4.669 -2.524 1.00 98.00 100 LEU A C 1
ATOM 785 O O . LEU A 1 100 ? -3.074 -5.028 -1.528 1.00 98.00 100 LEU A O 1
ATOM 789 N N . LEU A 1 101 ? -2.271 -5.459 -3.589 1.00 97.94 101 LEU A N 1
ATOM 790 C CA . LEU A 1 101 ? -2.822 -6.811 -3.656 1.00 97.94 101 LEU A CA 1
ATOM 791 C C . LEU A 1 101 ? -2.186 -7.736 -2.615 1.00 97.94 101 LEU A C 1
ATOM 793 O O . LEU A 1 101 ? -2.898 -8.438 -1.895 1.00 97.94 101 LEU A O 1
ATOM 797 N N . TYR A 1 102 ? -0.856 -7.744 -2.526 1.00 97.75 102 TYR A N 1
ATOM 798 C CA . TYR A 1 102 ? -0.134 -8.654 -1.643 1.00 97.75 102 TYR A CA 1
ATOM 799 C C . TYR A 1 102 ? -0.351 -8.285 -0.179 1.00 97.75 102 TYR A C 1
ATOM 801 O O . TYR A 1 102 ? -0.621 -9.181 0.605 1.00 97.75 102 TYR A O 1
ATOM 809 N N . THR A 1 103 ? -0.392 -7.003 0.195 1.00 97.88 103 THR A N 1
ATOM 810 C CA . THR A 1 103 ? -0.771 -6.584 1.555 1.00 97.88 103 THR A CA 1
ATOM 811 C C . THR A 1 103 ? -2.192 -7.032 1.908 1.00 97.88 103 THR A C 1
ATOM 813 O O . THR A 1 103 ? -2.418 -7.533 3.009 1.00 97.88 103 THR A O 1
ATOM 816 N N . ALA A 1 104 ? -3.159 -6.900 0.993 1.00 97.25 104 ALA A N 1
ATOM 817 C CA . ALA A 1 104 ? -4.545 -7.316 1.237 1.00 97.25 104 ALA A CA 1
ATOM 818 C C . ALA A 1 104 ? -4.703 -8.839 1.404 1.00 97.25 104 ALA A C 1
ATOM 820 O O . ALA A 1 104 ? -5.631 -9.296 2.070 1.00 97.25 104 ALA A O 1
ATOM 821 N N . THR A 1 105 ? -3.791 -9.614 0.816 1.00 96.81 105 THR A N 1
ATOM 822 C CA . THR A 1 105 ? -3.838 -11.085 0.758 1.00 96.81 105 THR A CA 1
ATOM 823 C C . THR A 1 105 ? -2.717 -11.762 1.553 1.00 96.81 105 THR A C 1
ATOM 825 O O . THR A 1 105 ? -2.616 -12.987 1.556 1.00 96.81 105 THR A O 1
ATOM 828 N N . GLU A 1 106 ? -1.890 -10.983 2.256 1.00 96.50 106 GLU A N 1
ATOM 829 C CA . GLU A 1 106 ? -0.692 -11.446 2.953 1.00 96.50 106 GLU A CA 1
ATOM 830 C C . GLU A 1 106 ? -1.061 -12.457 4.048 1.00 96.50 106 GLU A C 1
ATOM 832 O O . GLU A 1 106 ? -1.702 -12.088 5.045 1.00 96.50 106 GLU A O 1
ATOM 837 N N . PRO A 1 107 ? -0.625 -13.725 3.932 1.00 94.31 107 PRO A N 1
ATOM 838 C CA . PRO A 1 107 ? -0.989 -14.766 4.889 1.00 94.31 107 PRO A CA 1
ATOM 839 C C . PRO A 1 107 ? -0.518 -14.457 6.317 1.00 94.31 107 PRO A C 1
ATOM 841 O O . PRO A 1 107 ? -1.154 -14.886 7.284 1.00 94.31 107 PRO A O 1
ATOM 844 N N . LYS A 1 108 ? 0.567 -13.687 6.482 1.00 96.00 108 LYS A N 1
ATOM 845 C CA . LYS A 1 108 ? 1.064 -13.281 7.805 1.00 96.00 108 LYS A CA 1
ATOM 846 C C . LYS A 1 108 ? 0.199 -12.219 8.486 1.00 96.00 108 LYS A C 1
ATOM 848 O O . LYS A 1 108 ? 0.179 -12.183 9.716 1.00 96.00 108 LYS A O 1
ATOM 853 N N . ILE A 1 109 ? -0.530 -11.390 7.731 1.00 94.50 109 ILE A N 1
ATOM 854 C CA . ILE A 1 109 ? -1.322 -10.286 8.294 1.00 94.50 109 ILE A CA 1
ATOM 855 C C . ILE A 1 109 ? -2.619 -10.787 8.953 1.00 94.50 109 ILE A C 1
ATOM 857 O O . ILE A 1 109 ? -3.143 -10.120 9.842 1.00 94.50 109 ILE A O 1
ATOM 861 N N . LYS A 1 110 ? -3.085 -12.007 8.639 1.00 92.50 110 LYS A N 1
ATOM 862 C CA . LYS A 1 110 ? -4.282 -12.629 9.248 1.00 92.50 110 LYS A CA 1
ATOM 863 C C . LYS A 1 110 ? -5.433 -11.626 9.399 1.00 92.50 110 LYS A C 1
ATOM 865 O O . LYS A 1 110 ? -5.988 -11.471 10.493 1.00 92.50 110 LYS A O 1
ATOM 870 N N . TRP A 1 111 ? -5.747 -10.923 8.307 1.00 93.06 111 TRP A N 1
ATOM 871 C CA . TRP A 1 111 ? -6.855 -9.975 8.267 1.00 93.06 111 TRP A CA 1
ATOM 872 C C . TRP A 1 111 ? -8.115 -10.621 8.838 1.00 93.06 111 TRP A C 1
ATOM 874 O O . TRP A 1 111 ? -8.393 -11.802 8.607 1.00 93.06 111 TRP A O 1
ATOM 884 N N . SER A 1 112 ? -8.886 -9.849 9.597 1.00 83.38 112 SER A N 1
ATOM 885 C CA . SER A 1 112 ? -10.164 -10.334 10.097 1.00 83.38 112 SER A CA 1
ATOM 886 C C . SER A 1 112 ? -11.079 -10.679 8.922 1.00 83.38 112 SER A C 1
ATOM 888 O O . SER A 1 112 ? -11.134 -9.958 7.916 1.00 83.38 112 SER A O 1
ATOM 890 N N . SER A 1 113 ? -11.815 -11.785 9.057 1.00 77.25 113 SER A N 1
ATOM 891 C CA . SER A 1 113 ? -12.784 -12.207 8.045 1.00 77.25 113 SER A CA 1
ATOM 892 C C . SER A 1 113 ? -13.794 -11.092 7.778 1.00 77.25 113 SER A C 1
ATOM 894 O O . SER A 1 113 ? -14.205 -10.416 8.720 1.00 77.25 113 SER A O 1
ATOM 896 N N . LYS A 1 114 ? -14.281 -10.963 6.542 1.00 67.75 114 LYS A N 1
ATOM 897 C CA . LYS A 1 114 ? -15.293 -9.968 6.141 1.00 67.75 114 LYS A CA 1
ATOM 898 C C . LYS A 1 114 ? -16.507 -9.858 7.083 1.00 67.75 114 LYS A C 1
ATOM 900 O O . LYS A 1 114 ? -17.082 -8.785 7.224 1.00 67.75 114 LYS A O 1
ATOM 905 N N . ASN A 1 115 ? -16.879 -10.946 7.758 1.00 66.50 115 ASN A N 1
ATOM 906 C CA . ASN A 1 115 ? -18.050 -11.009 8.636 1.00 66.50 115 ASN A CA 1
ATOM 907 C C . ASN A 1 115 ? -17.827 -10.424 10.043 1.00 66.50 115 ASN A C 1
ATOM 909 O O . ASN A 1 115 ? -18.768 -10.372 10.839 1.00 66.50 115 ASN A O 1
ATOM 913 N N . THR A 1 116 ? -16.619 -9.965 10.384 1.00 72.12 116 THR A N 1
ATOM 914 C CA . THR A 1 116 ? -16.393 -9.264 11.653 1.00 72.12 116 THR A CA 1
ATOM 915 C C . THR A 1 116 ? -16.934 -7.842 11.552 1.00 72.12 116 THR A C 1
ATOM 917 O O . THR A 1 116 ? -16.207 -6.928 11.170 1.00 72.12 116 THR A O 1
ATOM 920 N N . LYS A 1 117 ? -18.206 -7.655 11.929 1.00 66.12 117 LYS A N 1
ATOM 921 C CA . LYS A 1 117 ? -18.971 -6.389 11.869 1.00 66.12 117 LYS A CA 1
ATOM 922 C C . LYS A 1 117 ? -18.334 -5.169 12.567 1.00 66.12 117 LYS A C 1
ATOM 924 O O . LYS A 1 117 ? -18.950 -4.116 12.591 1.00 66.12 117 LYS A O 1
ATOM 929 N N . ARG A 1 118 ? -17.155 -5.297 13.179 1.00 78.50 118 ARG A N 1
ATOM 930 C CA . ARG A 1 118 ? -16.514 -4.257 14.000 1.00 78.50 118 ARG A CA 1
ATOM 931 C C . ARG A 1 118 ? -15.051 -3.992 13.657 1.00 78.50 118 ARG A C 1
ATOM 933 O O . ARG A 1 118 ? -14.403 -3.252 14.382 1.00 78.50 118 ARG A O 1
ATOM 940 N N . VAL A 1 119 ? -14.512 -4.611 12.606 1.00 88.00 119 VAL A N 1
ATOM 941 C CA . VAL A 1 119 ? -13.110 -4.392 12.227 1.00 88.00 119 VAL A CA 1
ATOM 942 C C . VAL A 1 119 ? -13.047 -3.552 10.965 1.00 88.00 119 VAL A C 1
ATOM 944 O O . VAL A 1 119 ? -13.572 -3.935 9.920 1.00 88.00 119 VAL A O 1
ATOM 947 N N . ILE A 1 120 ? -12.375 -2.414 11.078 1.00 92.38 120 ILE A N 1
ATOM 948 C CA . ILE A 1 120 ? -12.060 -1.528 9.964 1.00 92.38 120 ILE A CA 1
ATOM 949 C C . ILE A 1 120 ? -10.678 -1.921 9.452 1.00 92.38 120 ILE A C 1
ATOM 951 O O . ILE A 1 120 ? -9.723 -2.001 10.224 1.00 92.38 120 ILE A O 1
ATOM 955 N N . LYS A 1 121 ? -10.569 -2.177 8.148 1.00 95.62 121 LYS A N 1
ATOM 956 C CA . LYS A 1 121 ? -9.307 -2.537 7.502 1.00 95.62 121 LYS A CA 1
ATOM 957 C C . LYS A 1 121 ? -8.844 -1.364 6.651 1.00 95.62 121 LYS A C 1
ATOM 959 O O . LYS A 1 121 ? -9.546 -0.978 5.724 1.00 95.62 121 LYS A O 1
ATOM 964 N N . ILE A 1 122 ? -7.689 -0.790 6.975 1.00 97.25 122 ILE A N 1
ATOM 965 C CA . ILE A 1 122 ? -7.119 0.361 6.264 1.00 97.25 122 ILE A CA 1
ATOM 966 C C . ILE A 1 122 ? -5.769 -0.057 5.692 1.00 97.25 122 ILE A C 1
ATOM 968 O O . ILE A 1 122 ? -4.917 -0.556 6.426 1.00 97.25 122 ILE A O 1
ATOM 972 N N . ILE A 1 123 ? -5.565 0.171 4.398 1.00 98.25 123 ILE A N 1
ATOM 973 C CA . ILE A 1 123 ? -4.253 0.090 3.758 1.00 98.25 123 ILE A CA 1
ATOM 974 C C . ILE A 1 123 ? -3.818 1.515 3.438 1.00 98.25 123 ILE A C 1
ATOM 976 O O . ILE A 1 123 ? -4.412 2.176 2.587 1.00 98.25 123 ILE A O 1
ATOM 980 N N . ALA A 1 124 ? -2.782 1.988 4.126 1.00 97.31 124 ALA A N 1
ATOM 981 C CA . ALA A 1 124 ? -2.096 3.221 3.768 1.00 97.31 124 ALA A CA 1
ATOM 982 C C . ALA A 1 124 ? -0.894 2.888 2.879 1.00 97.31 124 ALA A C 1
ATOM 984 O O . ALA A 1 124 ? -0.101 2.014 3.228 1.00 97.31 124 ALA A O 1
ATOM 985 N N . ILE A 1 125 ? -0.755 3.574 1.744 1.00 96.62 125 ILE A N 1
ATOM 986 C CA . ILE A 1 125 ? 0.351 3.357 0.805 1.00 96.62 125 ILE A CA 1
ATOM 987 C C . ILE A 1 125 ? 1.073 4.670 0.530 1.00 96.62 125 ILE A C 1
ATOM 989 O O . ILE A 1 125 ? 0.457 5.638 0.098 1.00 96.62 125 ILE A O 1
ATOM 993 N N . ALA A 1 126 ? 2.381 4.698 0.781 1.00 94.69 126 ALA A N 1
ATOM 994 C CA . ALA A 1 126 ? 3.238 5.839 0.486 1.00 94.69 126 ALA A CA 1
ATOM 995 C C . ALA A 1 126 ? 4.085 5.543 -0.758 1.00 94.69 126 ALA A C 1
ATOM 997 O O . ALA A 1 126 ? 4.751 4.511 -0.809 1.00 94.69 126 ALA A O 1
ATOM 998 N N . SER A 1 127 ? 4.042 6.419 -1.764 1.00 93.75 127 SER A N 1
ATOM 999 C CA . SER A 1 127 ? 4.800 6.245 -3.012 1.00 93.75 127 SER A CA 1
ATOM 1000 C C . SER A 1 127 ? 4.990 7.571 -3.742 1.00 93.75 127 SER A C 1
ATOM 1002 O O . SER A 1 127 ? 4.123 8.438 -3.690 1.00 93.75 127 SER A O 1
ATOM 1004 N N . ASP A 1 128 ? 6.104 7.737 -4.444 1.00 92.06 128 ASP A N 1
ATOM 1005 C CA . ASP A 1 128 ? 6.374 8.849 -5.362 1.00 92.06 128 ASP A CA 1
ATOM 1006 C C . ASP A 1 128 ? 6.209 8.463 -6.846 1.00 92.06 128 ASP A C 1
ATOM 1008 O O . ASP A 1 128 ? 6.324 9.314 -7.735 1.00 92.06 128 ASP A O 1
ATOM 1012 N N . ALA A 1 129 ? 5.857 7.203 -7.118 1.00 92.69 129 ALA A N 1
ATOM 1013 C CA . ALA A 1 129 ? 5.692 6.649 -8.455 1.00 92.69 129 ALA A CA 1
ATOM 1014 C C . ALA A 1 129 ? 4.265 6.143 -8.722 1.00 92.69 129 ALA A C 1
ATOM 1016 O O . ALA A 1 129 ? 3.465 5.871 -7.817 1.00 92.69 129 ALA A O 1
ATOM 1017 N N . PHE A 1 130 ? 3.912 6.054 -10.006 1.00 94.50 130 PHE A N 1
ATOM 1018 C CA . PHE A 1 130 ? 2.643 5.449 -10.411 1.00 94.50 130 PHE A CA 1
ATOM 1019 C C . PHE A 1 130 ? 2.782 3.923 -10.422 1.00 94.50 130 PHE A C 1
ATOM 1021 O O . PHE A 1 130 ? 3.896 3.421 -10.384 1.00 94.50 130 PHE A O 1
ATOM 1028 N N . TRP A 1 131 ? 1.694 3.157 -10.433 1.00 95.31 131 TRP A N 1
ATOM 1029 C CA . TRP A 1 131 ? 1.817 1.697 -10.397 1.00 95.31 131 TRP A CA 1
ATOM 1030 C C . TRP A 1 131 ? 2.077 1.064 -11.770 1.00 95.31 131 TRP A C 1
ATOM 1032 O O . TRP A 1 131 ? 1.603 1.556 -12.795 1.00 95.31 131 TRP A O 1
ATOM 1042 N N . LYS A 1 132 ? 2.734 -0.101 -11.772 1.00 95.75 132 LYS A N 1
ATOM 1043 C CA . LYS A 1 132 ? 2.718 -1.065 -12.886 1.00 95.75 132 LYS A CA 1
ATOM 1044 C C . LYS A 1 132 ? 1.417 -1.875 -12.897 1.00 95.75 132 LYS A C 1
ATOM 1046 O O . LYS A 1 132 ? 0.918 -2.275 -11.847 1.00 95.75 132 LYS A O 1
ATOM 1051 N N . SER A 1 133 ? 0.878 -2.150 -14.085 1.00 96.25 133 SER A N 1
ATOM 1052 C CA . SER A 1 133 ? -0.348 -2.942 -14.267 1.00 96.25 133 SER A CA 1
ATOM 1053 C C . SER A 1 133 ? -0.287 -3.759 -15.549 1.00 96.25 133 SER A C 1
ATOM 1055 O O . SER A 1 133 ? -0.034 -3.215 -16.616 1.00 96.25 133 SER A O 1
ATOM 1057 N N . SER A 1 134 ? -0.635 -5.046 -15.499 1.00 96.00 134 SER A N 1
ATOM 1058 C CA . SER A 1 134 ? -0.763 -5.853 -16.728 1.00 96.00 134 SER A CA 1
ATOM 1059 C C . SER A 1 134 ? -2.032 -5.556 -17.538 1.00 96.00 134 SER A C 1
ATOM 1061 O O . SER A 1 134 ? -2.254 -6.176 -18.576 1.00 96.00 134 SER A O 1
ATOM 1063 N N . SER A 1 135 ? -2.879 -4.625 -17.080 1.00 94.19 135 SER A N 1
ATOM 1064 C CA . SER A 1 135 ? -4.022 -4.123 -17.864 1.00 94.19 135 SER A CA 1
ATOM 1065 C C . SER A 1 135 ? -3.588 -3.131 -18.944 1.00 94.19 135 SER A C 1
ATOM 1067 O O . SER A 1 135 ? -4.257 -3.014 -19.965 1.00 94.19 135 SER A O 1
ATOM 1069 N N . GLU A 1 136 ? -2.468 -2.440 -18.727 1.00 92.00 136 GLU A N 1
ATOM 1070 C CA . GLU A 1 136 ? -1.934 -1.410 -19.614 1.00 92.00 136 GLU A CA 1
ATOM 1071 C C . GLU A 1 136 ? -0.422 -1.605 -19.718 1.00 92.00 136 GLU A C 1
ATOM 1073 O O . GLU A 1 136 ? 0.321 -1.265 -18.802 1.00 92.00 136 GLU A O 1
ATOM 1078 N N . ILE A 1 137 ? 0.037 -2.196 -20.822 1.00 93.25 137 ILE A N 1
ATOM 1079 C CA . ILE A 1 137 ? 1.461 -2.468 -21.036 1.00 93.25 137 ILE A CA 1
ATOM 1080 C C . ILE A 1 137 ? 2.088 -1.224 -21.682 1.00 93.25 137 ILE A C 1
ATOM 1082 O O . ILE A 1 137 ? 1.790 -0.947 -22.849 1.00 93.25 137 ILE A O 1
ATOM 1086 N N . PRO A 1 138 ? 2.927 -0.446 -20.969 1.00 91.75 138 PRO A N 1
ATOM 1087 C CA . PRO A 1 138 ? 3.583 0.710 -21.564 1.00 91.75 138 PRO A CA 1
ATOM 1088 C C . PRO A 1 138 ? 4.585 0.266 -22.635 1.00 91.75 138 PRO A C 1
ATOM 1090 O O . PRO A 1 138 ? 5.138 -0.829 -22.581 1.00 91.75 138 PRO A O 1
ATOM 1093 N N . SER A 1 139 ? 4.900 1.144 -23.589 1.00 89.94 139 SER A N 1
ATOM 1094 C CA . SER A 1 139 ? 5.944 0.866 -24.591 1.00 89.94 139 SER A CA 1
ATOM 1095 C C . SER A 1 139 ? 7.338 0.682 -23.976 1.00 89.94 139 SER A C 1
ATOM 1097 O O . SER A 1 139 ? 8.221 0.125 -24.617 1.00 89.94 139 SER A O 1
ATOM 1099 N N . SER A 1 140 ? 7.537 1.169 -22.749 1.00 87.88 140 SER A N 1
ATOM 1100 C CA . SER A 1 140 ? 8.747 1.005 -21.940 1.00 87.88 140 SER A CA 1
ATOM 1101 C C . SER A 1 140 ? 8.661 -0.171 -20.957 1.00 87.88 140 SER A C 1
ATOM 1103 O O . SER A 1 140 ? 9.390 -0.177 -19.972 1.00 87.88 140 SER A O 1
ATOM 1105 N N . ALA A 1 141 ? 7.729 -1.108 -21.154 1.00 91.25 141 ALA A N 1
ATOM 1106 C CA . ALA A 1 141 ? 7.558 -2.261 -20.278 1.00 91.25 141 ALA A CA 1
ATOM 1107 C C . ALA A 1 141 ? 8.833 -3.114 -20.217 1.00 91.25 141 ALA A C 1
ATOM 1109 O O . ALA A 1 141 ? 9.373 -3.502 -21.255 1.00 91.25 141 ALA A O 1
ATOM 1110 N N . GLY A 1 142 ? 9.277 -3.433 -19.001 1.00 92.62 142 GLY A N 1
ATOM 1111 C CA . GLY A 1 142 ? 10.329 -4.414 -18.775 1.00 92.62 142 GLY A CA 1
ATOM 1112 C C . GLY A 1 142 ? 9.832 -5.860 -18.935 1.00 92.62 142 GLY A C 1
ATOM 1113 O O . GLY A 1 142 ? 8.642 -6.112 -19.187 1.00 92.62 142 GLY A O 1
ATOM 1114 N N . PRO A 1 143 ? 10.731 -6.848 -18.792 1.00 95.38 143 PRO A N 1
ATOM 1115 C CA . PRO A 1 143 ? 10.406 -8.263 -18.958 1.00 95.38 143 PRO A CA 1
ATOM 1116 C C . PRO A 1 143 ? 9.385 -8.774 -17.933 1.00 95.38 143 PRO A C 1
ATOM 1118 O O . PRO A 1 143 ? 8.724 -9.780 -18.193 1.00 95.38 143 PRO A O 1
ATOM 1121 N N . GLU A 1 144 ? 9.183 -8.074 -16.812 1.00 95.50 144 GLU A N 1
ATOM 1122 C CA . GLU A 1 144 ? 8.196 -8.438 -15.795 1.00 95.50 144 GLU A CA 1
ATOM 1123 C C . GLU A 1 144 ? 6.765 -8.504 -16.339 1.00 95.50 144 GLU A C 1
ATOM 1125 O O . GLU A 1 144 ? 5.948 -9.279 -15.850 1.00 95.50 144 GLU A O 1
ATOM 1130 N N . TYR A 1 145 ? 6.445 -7.768 -17.406 1.00 96.44 145 TYR A N 1
ATOM 1131 C CA . TYR A 1 145 ? 5.123 -7.832 -18.037 1.00 96.44 145 TYR A CA 1
ATOM 1132 C C . TYR A 1 145 ? 4.872 -9.164 -18.765 1.00 96.44 145 TYR A C 1
ATOM 1134 O O . TYR A 1 145 ? 3.718 -9.514 -19.030 1.00 96.44 145 TYR A O 1
ATOM 1142 N N . MET A 1 146 ? 5.935 -9.922 -19.053 1.00 96.69 146 MET A N 1
ATOM 1143 C CA . MET A 1 146 ? 5.890 -11.230 -19.716 1.00 96.69 146 MET A CA 1
ATOM 1144 C C . MET A 1 146 ? 5.943 -12.405 -18.738 1.00 96.69 146 MET A C 1
ATOM 1146 O O . MET A 1 146 ? 5.748 -13.550 -19.151 1.00 96.69 146 MET A O 1
ATOM 1150 N N . TYR A 1 147 ? 6.161 -12.146 -17.448 1.00 96.94 147 TYR A N 1
ATOM 1151 C CA . TYR A 1 147 ? 6.143 -13.177 -16.413 1.00 96.94 147 TYR A CA 1
ATOM 1152 C C . TYR A 1 147 ? 4.800 -13.928 -16.380 1.00 96.94 147 TYR A C 1
ATOM 1154 O O . TYR A 1 147 ? 3.783 -13.414 -16.859 1.00 96.94 147 TYR A O 1
ATOM 1162 N N . PRO A 1 148 ? 4.734 -15.158 -15.844 1.00 96.75 148 PRO A N 1
ATOM 1163 C CA . PRO A 1 148 ? 3.473 -15.867 -15.641 1.00 96.75 148 PRO A CA 1
ATOM 1164 C C . PRO A 1 148 ? 2.404 -15.022 -14.931 1.00 96.75 148 PRO A C 1
ATOM 1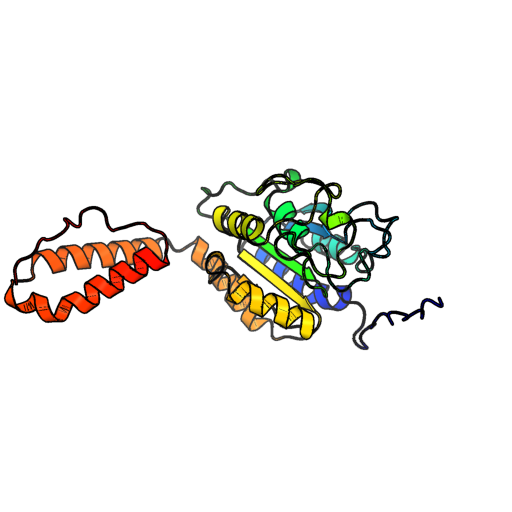166 O O . PRO A 1 148 ? 2.702 -14.080 -14.195 1.00 96.75 148 PRO A O 1
ATOM 1169 N N . LEU A 1 149 ? 1.131 -15.334 -15.183 1.00 94.88 149 LEU A N 1
ATOM 1170 C CA . LEU A 1 149 ? 0.027 -14.705 -14.456 1.00 94.88 149 LEU A CA 1
ATOM 1171 C C . LEU A 1 149 ? 0.079 -15.128 -12.987 1.00 94.88 149 LEU A C 1
ATOM 1173 O O . LEU A 1 149 ? 0.165 -16.319 -12.698 1.00 94.88 149 LEU A O 1
ATOM 1177 N N . GLY A 1 150 ? 0.015 -14.150 -12.083 1.00 92.62 150 GLY A N 1
ATOM 1178 C CA . GLY A 1 150 ? -0.137 -14.406 -10.655 1.00 92.62 150 GLY A CA 1
ATOM 1179 C C . GLY A 1 150 ? -1.524 -14.945 -10.294 1.00 92.62 150 GLY A C 1
ATOM 1180 O O . GLY A 1 150 ? -2.442 -14.909 -11.121 1.00 92.62 150 GLY A O 1
ATOM 1181 N N . PRO A 1 151 ? -1.702 -15.422 -9.052 1.00 91.12 151 PRO A N 1
ATOM 1182 C CA . PRO A 1 151 ? -3.010 -15.807 -8.540 1.00 91.12 151 PRO A CA 1
ATOM 1183 C C . PRO A 1 151 ? -4.007 -14.643 -8.620 1.00 91.12 151 PRO A C 1
ATOM 1185 O O . PRO A 1 151 ? -3.735 -13.541 -8.141 1.00 91.12 151 PRO A O 1
ATOM 1188 N N . ILE A 1 152 ? -5.181 -14.887 -9.207 1.00 88.69 152 ILE A N 1
ATOM 1189 C CA . ILE A 1 152 ? -6.242 -13.876 -9.295 1.00 88.69 152 ILE A CA 1
ATOM 1190 C C . ILE A 1 152 ? -6.735 -13.564 -7.882 1.00 88.69 152 ILE A C 1
ATOM 1192 O O . ILE A 1 152 ? -7.215 -14.453 -7.181 1.00 88.69 152 ILE A O 1
ATOM 1196 N N . GLY A 1 153 ? -6.610 -12.300 -7.472 1.00 81.50 153 GLY A N 1
ATOM 1197 C CA . GLY A 1 153 ? -7.013 -11.849 -6.138 1.00 81.50 153 GLY A CA 1
ATOM 1198 C C . GLY A 1 153 ? -6.225 -12.497 -4.995 1.00 81.50 153 GLY A C 1
ATOM 1199 O O . GLY A 1 153 ? -6.734 -12.573 -3.879 1.00 81.50 153 GLY A O 1
ATOM 1200 N N . GLY A 1 154 ? -5.017 -13.003 -5.266 1.00 85.31 154 GLY A N 1
ATOM 1201 C CA . GLY A 1 154 ? -4.214 -13.740 -4.296 1.00 85.31 154 GLY A CA 1
ATOM 1202 C C . GLY A 1 154 ? -2.790 -13.217 -4.140 1.00 85.31 154 GLY A C 1
ATOM 1203 O O . GLY A 1 154 ? -2.313 -12.371 -4.896 1.00 85.31 154 GLY A O 1
ATOM 1204 N N . TYR A 1 155 ? -2.117 -13.772 -3.137 1.00 85.56 155 TYR A N 1
ATOM 1205 C CA . TYR A 1 155 ? -0.715 -13.512 -2.843 1.00 85.56 155 TYR A CA 1
ATOM 1206 C C . TYR A 1 155 ? 0.187 -14.303 -3.796 1.00 85.56 155 TYR A C 1
ATOM 1208 O O . TYR A 1 155 ? -0.022 -15.501 -3.995 1.00 85.56 155 TYR A O 1
ATOM 1216 N N . GLY A 1 156 ? 1.204 -13.651 -4.353 1.00 89.25 156 GLY A N 1
ATOM 1217 C CA . GLY A 1 156 ? 2.212 -14.272 -5.210 1.00 89.25 156 GLY A CA 1
ATOM 1218 C C . GLY A 1 156 ? 3.626 -13.849 -4.820 1.00 89.25 156 GLY A C 1
ATOM 1219 O O . GLY A 1 156 ? 3.913 -13.529 -3.670 1.00 89.25 156 GLY A O 1
ATOM 1220 N N . ASP A 1 157 ? 4.522 -13.832 -5.797 1.00 91.38 157 ASP A N 1
ATOM 1221 C CA . ASP A 1 157 ? 5.898 -13.358 -5.643 1.00 91.38 157 ASP A CA 1
ATOM 1222 C C . ASP A 1 157 ? 6.311 -12.491 -6.847 1.00 91.38 157 ASP A C 1
ATOM 1224 O O . ASP A 1 157 ? 5.478 -12.112 -7.676 1.00 91.38 157 ASP A O 1
ATOM 1228 N N . CYS A 1 158 ? 7.600 -12.172 -6.939 1.00 91.94 158 CYS A N 1
ATOM 1229 C CA . CYS A 1 158 ? 8.165 -11.332 -7.998 1.00 91.94 158 CYS A CA 1
ATOM 1230 C C . CYS A 1 158 ? 8.472 -12.091 -9.292 1.00 91.94 158 CYS A C 1
ATOM 1232 O O . CYS A 1 158 ? 9.035 -11.505 -10.212 1.00 91.94 158 CYS A O 1
ATOM 1234 N N . SER A 1 159 ? 8.114 -13.376 -9.367 1.00 94.88 159 SER A N 1
ATOM 1235 C CA . SER A 1 159 ? 8.174 -14.175 -10.593 1.00 94.88 159 SER A CA 1
ATOM 1236 C C . SER A 1 159 ? 6.882 -14.096 -11.411 1.00 94.88 159 SER A C 1
ATOM 1238 O O . SER A 1 159 ? 6.799 -14.700 -12.475 1.00 94.88 159 SER A O 1
ATOM 1240 N N . HIS A 1 160 ? 5.883 -13.344 -10.942 1.00 96.25 160 HIS A N 1
ATOM 1241 C CA . HIS A 1 160 ? 4.608 -13.130 -11.620 1.00 96.25 160 HIS A CA 1
ATOM 1242 C C . HIS A 1 160 ? 4.508 -11.714 -12.176 1.00 96.25 160 HIS A C 1
ATOM 1244 O O . HIS A 1 160 ? 5.061 -10.779 -11.605 1.00 96.25 160 HIS A O 1
ATOM 1250 N N . ARG A 1 161 ? 3.769 -11.529 -13.270 1.00 96.19 161 ARG A N 1
ATOM 1251 C CA . ARG A 1 161 ? 3.595 -10.195 -13.865 1.00 96.19 161 ARG A CA 1
ATOM 1252 C C . ARG A 1 161 ? 2.819 -9.246 -12.937 1.00 96.19 161 ARG A C 1
ATOM 1254 O O . ARG A 1 161 ? 2.055 -9.739 -12.102 1.00 96.19 161 ARG A O 1
ATOM 1261 N N . PRO A 1 162 ? 2.930 -7.912 -13.114 1.00 97.00 162 PRO A N 1
ATOM 1262 C CA . PRO A 1 162 ? 2.114 -6.949 -12.375 1.00 97.00 162 PRO A CA 1
ATOM 1263 C C . PRO A 1 162 ? 0.620 -7.309 -12.416 1.00 97.00 162 PRO A C 1
ATOM 1265 O O . PRO A 1 162 ? 0.118 -7.707 -13.477 1.00 97.00 162 PRO A O 1
ATOM 1268 N N . PRO A 1 163 ? -0.128 -7.179 -11.307 1.00 97.12 163 PRO A N 1
ATOM 1269 C CA . PRO A 1 163 ? -1.536 -7.551 -11.282 1.00 97.12 163 PRO A CA 1
ATOM 1270 C C . PRO A 1 163 ? -2.373 -6.637 -12.183 1.00 97.12 163 PRO A C 1
ATOM 1272 O O . PRO A 1 163 ? -1.941 -5.564 -12.615 1.00 97.12 163 PRO A O 1
ATOM 1275 N N . ARG A 1 164 ? -3.597 -7.070 -12.491 1.00 96.56 164 ARG A N 1
ATOM 1276 C CA . ARG A 1 164 ? -4.563 -6.232 -13.205 1.00 96.56 164 ARG A CA 1
ATOM 1277 C C . ARG A 1 164 ? -5.233 -5.271 -12.231 1.00 96.56 164 ARG A C 1
ATOM 1279 O O . ARG A 1 164 ? -5.572 -5.660 -11.116 1.00 96.56 164 ARG A O 1
ATOM 1286 N N . ILE A 1 165 ? -5.501 -4.047 -12.688 1.00 95.69 165 ILE A N 1
ATOM 1287 C CA . ILE A 1 165 ? -6.185 -2.998 -11.907 1.00 95.69 165 ILE A CA 1
ATOM 1288 C C . ILE A 1 165 ? -7.497 -3.533 -11.321 1.00 95.69 165 ILE A C 1
ATOM 1290 O O . ILE A 1 165 ? -7.725 -3.441 -10.116 1.00 95.69 165 ILE A O 1
ATOM 1294 N N . ASN A 1 166 ? -8.323 -4.166 -12.159 1.00 94.81 166 ASN A N 1
ATOM 1295 C CA . ASN A 1 166 ? -9.625 -4.679 -11.737 1.00 94.81 166 ASN A CA 1
ATOM 1296 C C . ASN A 1 166 ? -9.514 -5.759 -10.653 1.00 94.81 166 ASN A C 1
ATOM 1298 O O . ASN A 1 166 ? -10.310 -5.743 -9.721 1.00 94.81 166 ASN A O 1
ATOM 1302 N N . ASP A 1 167 ? -8.520 -6.648 -10.727 1.00 95.12 167 ASP A N 1
ATOM 1303 C CA . ASP A 1 167 ? -8.359 -7.741 -9.760 1.00 95.12 167 ASP A CA 1
ATOM 1304 C C . ASP A 1 167 ? -7.953 -7.208 -8.378 1.00 95.12 167 ASP A C 1
ATOM 1306 O O . ASP A 1 167 ? -8.463 -7.666 -7.351 1.00 95.12 167 ASP A O 1
ATOM 1310 N N . VAL A 1 168 ? -7.079 -6.194 -8.341 1.00 97.06 168 VAL A N 1
ATOM 1311 C CA . VAL A 1 168 ? -6.654 -5.566 -7.082 1.00 97.06 168 VAL A CA 1
ATOM 1312 C C . VAL A 1 168 ? -7.813 -4.828 -6.432 1.00 97.06 168 VAL A C 1
ATOM 1314 O O . VAL A 1 168 ? -8.133 -5.078 -5.271 1.00 97.06 168 VAL A O 1
ATOM 1317 N N . PHE A 1 169 ? -8.494 -3.953 -7.171 1.00 96.56 169 PHE A N 1
ATOM 1318 C CA . PHE A 1 169 ? -9.562 -3.143 -6.587 1.00 96.56 169 PHE A CA 1
ATOM 1319 C C . PHE A 1 169 ? -10.835 -3.944 -6.301 1.00 96.56 169 PHE A C 1
ATOM 1321 O O . PHE A 1 169 ? -11.521 -3.642 -5.324 1.00 96.56 169 PHE A O 1
ATOM 1328 N N . ALA A 1 170 ? -11.115 -5.010 -7.058 1.00 95.38 170 ALA A N 1
ATOM 1329 C CA . ALA A 1 170 ? -12.151 -5.973 -6.694 1.00 95.38 170 ALA A CA 1
ATOM 1330 C C . ALA A 1 170 ? -11.806 -6.687 -5.381 1.00 95.38 170 ALA A C 1
ATOM 1332 O O . ALA A 1 170 ? -12.667 -6.785 -4.511 1.00 95.38 170 ALA A O 1
ATOM 1333 N N . THR A 1 171 ? -10.554 -7.123 -5.194 1.00 95.94 171 THR A N 1
ATOM 1334 C CA . THR A 1 171 ? -10.092 -7.722 -3.929 1.00 95.94 171 THR A CA 1
ATOM 1335 C C . THR A 1 171 ? -10.269 -6.753 -2.759 1.00 95.94 171 THR A C 1
ATOM 1337 O O . THR A 1 171 ? -10.896 -7.110 -1.761 1.00 95.94 171 THR A O 1
ATOM 1340 N N . LEU A 1 172 ? -9.809 -5.503 -2.897 1.00 96.19 172 LEU A N 1
ATOM 1341 C CA . LEU A 1 172 ? -9.955 -4.484 -1.851 1.00 96.19 172 LEU A CA 1
ATOM 1342 C C . LEU A 1 172 ? -11.426 -4.213 -1.502 1.00 96.19 172 LEU A C 1
ATOM 1344 O O . LEU A 1 172 ? -11.789 -4.164 -0.324 1.00 96.19 172 LEU A O 1
ATOM 1348 N N . ALA A 1 173 ? -12.289 -4.085 -2.512 1.00 94.06 173 ALA A N 1
ATOM 1349 C CA . ALA A 1 173 ? -13.715 -3.850 -2.314 1.00 94.06 173 ALA A CA 1
ATOM 1350 C C . ALA A 1 173 ? -14.416 -5.053 -1.663 1.00 94.06 173 ALA A C 1
ATOM 1352 O O . ALA A 1 173 ? -15.178 -4.872 -0.705 1.00 94.06 173 ALA A O 1
ATOM 1353 N N . ASN A 1 174 ? -14.128 -6.268 -2.142 1.00 92.69 174 ASN A N 1
ATOM 1354 C CA . ASN A 1 174 ? -14.702 -7.516 -1.644 1.00 92.69 174 ASN A CA 1
ATOM 1355 C C . ASN A 1 174 ? -14.346 -7.757 -0.184 1.00 92.69 174 ASN A C 1
ATOM 1357 O O . ASN A 1 174 ? -15.219 -8.159 0.588 1.00 92.69 174 ASN A O 1
ATOM 1361 N N . GLU A 1 175 ? -13.109 -7.454 0.192 1.00 93.25 175 GLU A N 1
ATOM 1362 C CA . GLU A 1 175 ? -12.620 -7.572 1.558 1.00 93.25 175 GLU A CA 1
ATOM 1363 C C . GLU A 1 175 ? -12.939 -6.354 2.429 1.00 93.25 175 GLU A C 1
ATOM 1365 O O . GLU A 1 175 ? -12.656 -6.380 3.618 1.00 93.25 175 GLU A O 1
ATOM 1370 N N . ASN A 1 176 ? -13.601 -5.320 1.906 1.00 93.12 176 ASN A N 1
ATOM 1371 C CA . ASN A 1 176 ? -13.968 -4.116 2.657 1.00 93.12 176 ASN A CA 1
ATOM 1372 C C . ASN A 1 176 ? -12.764 -3.337 3.227 1.00 93.12 176 ASN A C 1
ATOM 1374 O O . ASN A 1 176 ? -12.778 -2.924 4.387 1.00 93.12 176 ASN A O 1
ATOM 1378 N N . PHE A 1 177 ? -11.725 -3.147 2.414 1.00 95.75 177 PHE A N 1
ATOM 1379 C CA . PHE A 1 177 ? -10.607 -2.265 2.742 1.00 95.75 177 PHE A CA 1
ATOM 1380 C C . PHE A 1 177 ? -10.924 -0.800 2.425 1.00 95.75 177 PHE A C 1
ATOM 1382 O O . PHE A 1 177 ? -11.506 -0.495 1.383 1.00 95.75 177 PHE A O 1
ATOM 1389 N N . TYR A 1 178 ? -10.461 0.092 3.297 1.00 96.94 178 TYR A N 1
ATOM 1390 C CA . TYR A 1 178 ? -10.256 1.505 3.008 1.00 96.94 178 TYR A CA 1
ATOM 1391 C C . TYR A 1 178 ? -8.825 1.723 2.523 1.00 96.94 178 TYR A C 1
ATOM 1393 O O . TYR A 1 178 ? -7.881 1.128 3.048 1.00 96.94 178 TYR A O 1
ATOM 1401 N N . LEU A 1 179 ? -8.659 2.587 1.531 1.00 97.88 179 LEU A N 1
ATOM 1402 C CA . LEU A 1 179 ? -7.381 2.910 0.917 1.00 97.88 179 LEU A CA 1
ATOM 1403 C C . LEU A 1 179 ? -6.983 4.351 1.253 1.00 97.88 179 LEU A C 1
ATOM 1405 O O . LEU A 1 179 ? -7.740 5.292 1.032 1.00 97.88 179 LEU A O 1
ATOM 1409 N N . LEU A 1 180 ? -5.766 4.530 1.752 1.00 97.44 180 LEU A N 1
ATOM 1410 C CA . LEU A 1 180 ? -5.206 5.831 2.107 1.00 97.44 180 LEU A CA 1
ATOM 1411 C C . LEU A 1 180 ? -3.890 6.069 1.347 1.00 97.44 180 LEU A C 1
ATOM 1413 O O . LEU A 1 180 ? -2.815 5.768 1.872 1.00 97.44 180 LEU A O 1
ATOM 1417 N N . PRO A 1 181 ? -3.934 6.561 0.096 1.00 96.06 181 PRO A N 1
ATOM 1418 C CA . PRO A 1 181 ? -2.724 6.892 -0.641 1.00 96.06 181 PRO A CA 1
ATOM 1419 C C . PRO A 1 181 ? -2.081 8.178 -0.114 1.00 96.06 181 PRO A C 1
ATOM 1421 O O . PRO A 1 181 ? -2.741 9.206 0.026 1.00 96.06 181 PRO A O 1
ATOM 1424 N 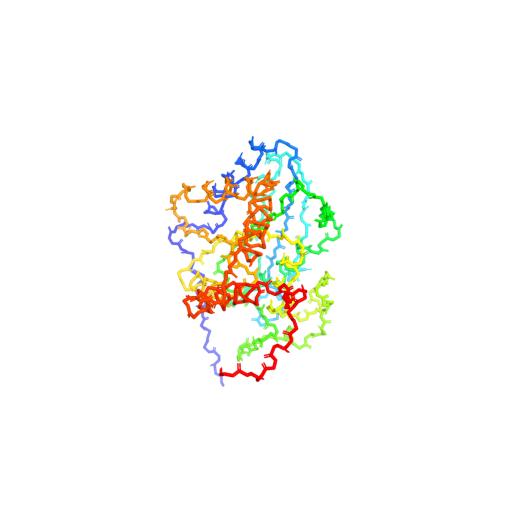N . ILE A 1 182 ? -0.774 8.119 0.118 1.00 93.75 182 ILE A N 1
ATOM 1425 C CA . ILE A 1 182 ? 0.106 9.235 0.466 1.00 93.75 182 ILE A CA 1
ATOM 1426 C C . ILE A 1 182 ? 1.092 9.373 -0.697 1.00 93.75 182 ILE A C 1
ATOM 1428 O O . ILE A 1 182 ? 2.159 8.755 -0.714 1.00 93.75 182 ILE A O 1
ATOM 1432 N N . VAL A 1 183 ? 0.677 10.105 -1.731 1.00 92.75 183 VAL A N 1
ATOM 1433 C CA . VAL A 1 183 ? 1.368 10.115 -3.027 1.00 92.75 183 VAL A CA 1
ATOM 1434 C C . VAL A 1 183 ? 2.199 11.380 -3.190 1.00 92.75 183 VAL A C 1
ATOM 1436 O O . VAL A 1 183 ? 1.686 12.492 -3.071 1.00 92.75 183 VAL A O 1
ATOM 1439 N N . TYR A 1 184 ? 3.479 11.214 -3.506 1.00 90.12 184 TYR A N 1
ATOM 1440 C CA . TYR A 1 184 ? 4.417 12.312 -3.708 1.00 90.12 184 TYR A CA 1
ATOM 1441 C C . TYR A 1 184 ? 4.614 12.621 -5.192 1.00 90.12 184 TYR A C 1
ATOM 1443 O O . TYR A 1 184 ? 4.580 11.733 -6.040 1.00 90.12 184 TYR A O 1
ATOM 1451 N N . GLY A 1 185 ? 4.850 13.896 -5.508 1.00 89.25 185 GLY A N 1
ATOM 1452 C CA . GLY A 1 185 ? 5.059 14.355 -6.876 1.00 89.25 185 GLY A CA 1
ATOM 1453 C C . GLY A 1 185 ? 3.749 14.670 -7.601 1.00 89.25 185 GLY A C 1
ATOM 1454 O O . GLY A 1 185 ? 2.881 13.822 -7.795 1.00 89.25 185 GLY A O 1
ATOM 1455 N N . GLY A 1 186 ? 3.617 15.911 -8.080 1.00 88.06 186 GLY A N 1
ATOM 1456 C CA . GLY A 1 186 ? 2.357 16.408 -8.643 1.00 88.06 186 GLY A CA 1
ATOM 1457 C C . GLY A 1 186 ? 1.850 15.661 -9.886 1.00 88.06 186 GLY A C 1
ATOM 1458 O O . GLY A 1 186 ? 0.641 15.601 -10.104 1.00 88.06 186 GLY A O 1
ATOM 1459 N N . LYS A 1 187 ? 2.737 15.078 -10.707 1.00 91.88 187 LYS A N 1
ATOM 1460 C CA . LYS A 1 187 ? 2.329 14.237 -11.849 1.00 91.88 187 LYS A CA 1
ATOM 1461 C C . LYS A 1 187 ? 1.774 12.898 -11.360 1.00 91.88 187 LYS A C 1
ATOM 1463 O O . LYS A 1 187 ? 0.657 12.545 -11.732 1.00 91.88 187 LYS A O 1
ATOM 1468 N N . THR A 1 188 ? 2.521 12.213 -10.498 1.00 92.12 188 THR A N 1
ATOM 1469 C CA . THR A 1 188 ? 2.139 10.929 -9.909 1.00 92.12 188 THR A CA 1
ATOM 1470 C C . THR A 1 188 ? 0.818 11.038 -9.152 1.00 92.12 188 THR A C 1
ATOM 1472 O O . THR A 1 188 ? -0.102 10.263 -9.403 1.00 92.12 188 THR A O 1
ATOM 1475 N N . PHE A 1 189 ? 0.671 12.061 -8.306 1.00 93.19 189 PHE A N 1
ATOM 1476 C CA . PHE A 1 189 ? -0.563 12.334 -7.570 1.00 93.19 189 PHE A CA 1
ATOM 1477 C C . PHE A 1 189 ? -1.777 12.454 -8.501 1.00 93.19 189 PHE A C 1
ATOM 1479 O O . PHE A 1 189 ? -2.805 11.822 -8.269 1.00 93.19 189 PHE A O 1
ATOM 1486 N N . LYS A 1 190 ? -1.655 13.211 -9.602 1.00 94.50 190 LYS A N 1
ATOM 1487 C CA . LYS A 1 190 ? -2.735 13.345 -10.594 1.00 94.50 190 LYS A CA 1
ATOM 1488 C C . LYS A 1 190 ? -3.088 12.011 -11.248 1.00 94.50 190 LYS A C 1
ATOM 1490 O O . LYS A 1 190 ? -4.266 11.751 -11.461 1.00 94.50 190 LYS A O 1
ATOM 1495 N N . GLN A 1 191 ? -2.100 11.171 -11.560 1.00 95.00 191 GLN A N 1
ATOM 1496 C CA . GLN A 1 191 ? -2.345 9.850 -12.151 1.00 95.00 191 GLN A CA 1
ATOM 1497 C C . GLN A 1 191 ? -3.099 8.931 -11.180 1.00 95.00 191 GLN A C 1
ATOM 1499 O O . GLN A 1 191 ? -4.099 8.325 -11.570 1.00 95.00 191 GLN A O 1
ATOM 1504 N N . TRP A 1 192 ? -2.682 8.890 -9.910 1.00 95.44 192 TRP A N 1
ATOM 1505 C CA . TRP A 1 192 ? -3.398 8.172 -8.851 1.00 95.44 192 TRP A CA 1
ATOM 1506 C C . TRP A 1 192 ? -4.835 8.677 -8.707 1.00 95.44 192 TRP A C 1
ATOM 1508 O O . TRP A 1 192 ? -5.770 7.885 -8.801 1.00 95.44 192 TRP A O 1
ATOM 1518 N N . ASN A 1 193 ? -5.029 9.990 -8.568 1.00 95.38 193 ASN A N 1
ATOM 1519 C CA . ASN A 1 193 ? -6.353 10.569 -8.353 1.00 95.38 193 ASN A CA 1
ATOM 1520 C C . ASN A 1 193 ? -7.292 10.343 -9.545 1.00 95.38 193 ASN A C 1
ATOM 1522 O O . ASN A 1 193 ? -8.428 9.904 -9.370 1.00 95.38 193 ASN A O 1
ATOM 1526 N N . ASN A 1 194 ? -6.814 10.568 -10.771 1.00 95.19 194 ASN A N 1
ATOM 1527 C CA . ASN A 1 194 ? -7.602 10.312 -11.977 1.00 95.19 194 ASN A CA 1
ATOM 1528 C C . ASN A 1 194 ? -8.019 8.843 -12.070 1.00 95.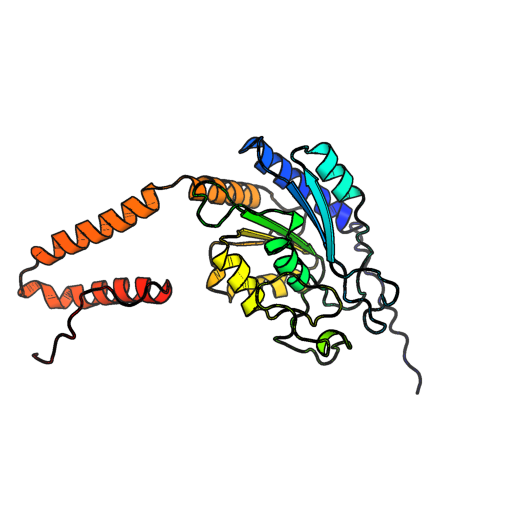19 194 ASN A C 1
ATOM 1530 O O . ASN A 1 194 ? -9.139 8.554 -12.468 1.00 95.19 194 ASN A O 1
ATOM 1534 N N . THR A 1 195 ? -7.149 7.911 -11.680 1.00 94.31 195 THR A N 1
ATOM 1535 C CA . THR A 1 195 ? -7.495 6.489 -11.762 1.00 94.31 195 THR A CA 1
ATOM 1536 C C . THR A 1 195 ? -8.476 6.085 -10.665 1.00 94.31 195 THR A C 1
ATOM 1538 O O . THR A 1 195 ? -9.478 5.440 -10.953 1.00 94.31 195 THR A O 1
ATOM 1541 N N . LEU A 1 196 ? -8.244 6.506 -9.418 1.00 95.25 196 LEU A N 1
ATOM 1542 C CA . LEU A 1 196 ? -9.111 6.159 -8.288 1.00 95.25 196 LEU A CA 1
ATOM 1543 C C . LEU A 1 196 ? -10.514 6.772 -8.411 1.00 95.25 196 LEU A C 1
ATOM 1545 O O . LEU A 1 196 ? -11.497 6.093 -8.127 1.00 95.25 196 LEU A O 1
ATOM 1549 N N . THR A 1 197 ? -10.632 8.006 -8.913 1.00 95.00 197 THR A N 1
ATOM 1550 C CA . THR A 1 197 ? -11.939 8.657 -9.149 1.00 95.00 197 THR A CA 1
ATOM 1551 C C . THR A 1 197 ? -12.789 7.947 -10.207 1.00 95.00 197 THR A C 1
ATOM 1553 O O . THR A 1 197 ? -14.019 8.020 -10.160 1.00 95.00 197 THR A O 1
ATOM 1556 N N . LEU A 1 198 ? -12.154 7.242 -11.148 1.00 95.12 198 LEU A N 1
ATOM 1557 C CA . LEU A 1 198 ? -12.829 6.486 -12.203 1.00 95.12 198 LEU A CA 1
ATOM 1558 C C . LEU A 1 198 ? -13.268 5.083 -11.766 1.00 95.12 198 LEU A C 1
ATOM 1560 O O . LEU A 1 198 ? -13.971 4.425 -12.529 1.00 95.12 198 LEU A O 1
ATOM 1564 N N . LEU A 1 199 ? -12.894 4.621 -10.566 1.00 94.44 199 LEU A N 1
ATOM 1565 C CA . LEU A 1 199 ? -13.218 3.287 -10.057 1.00 94.44 199 LEU A CA 1
ATOM 1566 C C . LEU A 1 199 ? -14.454 3.333 -9.141 1.00 94.44 199 LEU A C 1
ATOM 1568 O O . LEU A 1 199 ? -14.331 3.677 -7.962 1.00 94.44 199 LEU A O 1
ATOM 1572 N N . PRO A 1 200 ? -15.653 2.923 -9.610 1.00 92.62 200 PRO A N 1
ATOM 1573 C CA . PRO A 1 200 ? -16.878 3.034 -8.813 1.00 92.62 200 PRO A CA 1
ATOM 1574 C C . PRO A 1 200 ? -16.821 2.225 -7.514 1.00 92.62 200 PRO A C 1
ATOM 1576 O O . PRO A 1 200 ? -17.390 2.635 -6.507 1.00 92.62 200 PRO A O 1
ATOM 1579 N N . VAL A 1 201 ? -16.087 1.108 -7.523 1.00 92.25 201 VAL A N 1
ATOM 1580 C CA . VAL A 1 201 ? -15.915 0.207 -6.370 1.00 92.25 201 VAL A CA 1
ATOM 1581 C C . VAL A 1 201 ? -15.195 0.856 -5.183 1.00 92.25 201 VAL A C 1
ATOM 1583 O O . VAL A 1 201 ? -15.256 0.323 -4.076 1.00 92.25 201 VAL A O 1
ATOM 1586 N N . LEU A 1 202 ? -14.535 2.000 -5.396 1.00 91.44 202 LEU A N 1
ATOM 1587 C CA . LEU A 1 202 ? -13.834 2.752 -4.361 1.00 91.44 202 LEU A CA 1
ATOM 1588 C C . LEU A 1 202 ? -14.495 4.088 -4.000 1.00 91.44 202 LEU A C 1
ATOM 1590 O O . LEU A 1 202 ? -13.944 4.776 -3.153 1.00 91.44 202 LEU A O 1
ATOM 1594 N N . ARG A 1 203 ? -15.644 4.465 -4.584 1.00 86.38 203 ARG A N 1
ATOM 1595 C CA . ARG A 1 203 ? -16.211 5.833 -4.513 1.00 86.38 203 ARG A CA 1
ATOM 1596 C C . ARG A 1 203 ? -16.253 6.464 -3.105 1.00 86.38 203 ARG A C 1
ATOM 1598 O O . ARG A 1 203 ? -16.080 7.672 -3.015 1.00 86.38 203 ARG A O 1
ATOM 1605 N N . ASP A 1 204 ? -16.370 5.664 -2.043 1.00 89.12 204 ASP A N 1
ATOM 1606 C CA . ASP A 1 204 ? -16.367 6.121 -0.640 1.00 89.12 204 ASP A CA 1
ATOM 1607 C C . ASP A 1 204 ? -15.311 5.411 0.239 1.00 89.12 204 ASP A C 1
ATOM 1609 O O . ASP A 1 204 ? -15.275 5.557 1.460 1.00 89.12 204 ASP A O 1
ATOM 1613 N N . LYS A 1 205 ? -14.428 4.618 -0.380 1.00 93.12 205 LYS A N 1
ATOM 1614 C CA . LYS A 1 205 ? -13.436 3.770 0.302 1.00 93.12 205 LYS A CA 1
ATOM 1615 C C . LYS A 1 205 ? -12.001 4.232 0.126 1.00 93.12 205 LYS A C 1
ATOM 1617 O O . LYS A 1 205 ? -11.084 3.488 0.464 1.00 93.12 205 LYS A O 1
ATOM 1622 N N . TYR A 1 206 ? -11.774 5.433 -0.392 1.00 96.19 206 TYR A N 1
ATOM 1623 C CA . TYR A 1 206 ? -10.438 6.005 -0.397 1.00 96.19 206 TYR A CA 1
ATOM 1624 C C . TYR A 1 206 ? -10.434 7.479 -0.028 1.00 96.19 206 TYR A C 1
ATOM 1626 O O . TYR A 1 206 ? -11.416 8.197 -0.195 1.00 96.19 206 TYR A O 1
ATOM 1634 N N . TYR A 1 207 ? -9.285 7.920 0.460 1.00 95.69 207 TYR A N 1
ATOM 1635 C CA . TYR A 1 207 ? -8.964 9.324 0.638 1.00 95.69 207 TYR A CA 1
ATOM 1636 C C . TYR A 1 207 ? -7.490 9.494 0.305 1.00 95.69 207 TYR A C 1
ATOM 1638 O O . TYR A 1 207 ? -6.650 8.809 0.882 1.00 95.69 207 TYR A O 1
ATOM 1646 N N . MET A 1 208 ? -7.185 10.358 -0.659 1.00 93.81 208 MET A N 1
ATOM 1647 C CA . MET A 1 208 ? -5.807 10.694 -1.001 1.00 93.81 208 MET A CA 1
ATOM 1648 C C . MET A 1 208 ? -5.357 11.879 -0.164 1.00 93.81 208 MET A C 1
ATOM 1650 O O . MET A 1 208 ? -6.003 12.923 -0.186 1.00 93.81 208 MET A O 1
ATOM 1654 N N . GLU A 1 209 ? -4.252 11.710 0.552 1.00 88.12 209 GLU A N 1
ATOM 1655 C CA . GLU A 1 209 ? -3.645 12.797 1.309 1.00 88.12 209 GLU A CA 1
ATOM 1656 C C . GLU A 1 209 ? -2.801 13.675 0.382 1.00 88.12 209 GLU A C 1
ATOM 1658 O O . GLU A 1 209 ? -2.007 13.169 -0.418 1.00 88.12 209 GLU A O 1
ATOM 1663 N N . ASP A 1 210 ? -2.974 14.992 0.501 1.00 78.94 210 ASP A N 1
ATOM 1664 C CA . ASP A 1 210 ? -2.173 15.963 -0.238 1.00 78.94 210 ASP A CA 1
ATOM 1665 C C . ASP A 1 210 ? -0.695 15.886 0.173 1.00 78.94 210 ASP A C 1
ATOM 1667 O O . ASP A 1 210 ? -0.337 15.555 1.306 1.00 78.94 210 ASP A O 1
ATOM 1671 N N . GLU A 1 211 ? 0.197 16.211 -0.763 1.00 74.56 211 GLU A N 1
ATOM 1672 C CA . GLU A 1 211 ? 1.634 16.110 -0.534 1.00 74.56 211 GLU A CA 1
ATOM 1673 C C . GLU A 1 211 ? 2.081 17.028 0.630 1.00 74.56 211 GLU A C 1
ATOM 1675 O O . GLU A 1 211 ? 1.886 18.246 0.557 1.00 74.56 211 GLU A O 1
ATOM 1680 N N . PRO A 1 212 ? 2.730 16.500 1.690 1.00 66.62 212 PRO A N 1
ATOM 1681 C CA . PRO A 1 212 ? 3.049 17.303 2.860 1.00 66.62 212 PRO A CA 1
ATOM 1682 C C . PRO A 1 212 ? 4.047 18.445 2.579 1.00 66.62 212 PRO A C 1
ATOM 1684 O O . PRO A 1 212 ? 4.920 18.314 1.699 1.00 66.62 212 PRO A O 1
ATOM 1687 N N . PRO A 1 213 ? 3.987 19.536 3.375 1.00 61.97 213 PRO A N 1
ATOM 1688 C CA . PRO A 1 213 ? 3.135 19.707 4.564 1.00 61.97 213 PRO A CA 1
ATOM 1689 C C . PRO A 1 213 ? 1.696 20.129 4.210 1.00 61.97 213 PRO A C 1
ATOM 1691 O O . PRO A 1 213 ? 1.474 21.235 3.722 1.00 61.97 213 PRO A O 1
ATOM 1694 N N . GLY A 1 214 ? 0.732 19.242 4.471 1.00 69.56 214 GLY A N 1
ATOM 1695 C CA . GLY A 1 214 ? -0.699 19.448 4.248 1.00 69.56 214 GLY A CA 1
ATOM 1696 C C . GLY A 1 214 ? -1.451 19.594 5.571 1.00 69.56 214 GLY A C 1
ATOM 1697 O O . GLY A 1 214 ? -0.951 19.211 6.632 1.00 69.56 214 GLY A O 1
ATOM 1698 N N . ASP A 1 215 ? -2.648 20.178 5.522 1.00 83.38 215 ASP A N 1
ATOM 1699 C CA . ASP A 1 215 ? -3.531 20.243 6.687 1.00 83.38 215 ASP A CA 1
ATOM 1700 C C . ASP A 1 215 ? -4.129 18.856 6.989 1.00 83.38 215 ASP A C 1
ATOM 1702 O O . ASP A 1 215 ? -5.069 18.401 6.333 1.00 83.38 215 ASP A O 1
ATOM 1706 N N . LEU A 1 216 ? -3.636 18.222 8.057 1.00 89.88 216 LEU A N 1
ATOM 1707 C CA . LEU A 1 216 ? -4.088 16.908 8.530 1.00 89.88 216 LEU A CA 1
ATOM 1708 C C . LEU A 1 216 ? -5.538 16.903 9.061 1.00 89.88 216 LEU A C 1
ATOM 1710 O O . LEU A 1 216 ? -6.038 15.860 9.494 1.00 89.88 216 LEU A O 1
ATOM 1714 N N . ASN A 1 217 ? -6.243 18.039 9.072 1.00 91.62 217 ASN A N 1
ATOM 1715 C CA . ASN A 1 217 ? -7.649 18.108 9.473 1.00 91.62 217 ASN A CA 1
ATOM 1716 C C . ASN A 1 217 ? -8.564 17.274 8.573 1.00 91.62 217 ASN A C 1
ATOM 1718 O O . ASN A 1 217 ? -9.506 16.661 9.080 1.00 91.62 217 ASN A O 1
ATOM 1722 N N . ASN A 1 218 ? -8.312 17.235 7.264 1.00 91.25 218 ASN A N 1
ATOM 1723 C CA . ASN A 1 218 ? -9.122 16.430 6.349 1.00 91.25 218 ASN A CA 1
ATOM 1724 C C . ASN A 1 218 ? -8.875 14.939 6.580 1.00 91.25 218 ASN A C 1
ATOM 1726 O O . ASN A 1 218 ? -9.832 14.204 6.813 1.00 91.25 218 ASN A O 1
ATOM 1730 N N . LEU A 1 219 ? -7.610 14.528 6.695 1.00 92.12 219 LEU A N 1
ATOM 1731 C CA . LEU A 1 219 ? -7.244 13.171 7.092 1.00 92.12 219 LEU A CA 1
ATOM 1732 C C . LEU A 1 219 ? -7.898 12.757 8.418 1.00 92.12 219 LEU A C 1
ATOM 1734 O O . LEU A 1 219 ? -8.470 11.674 8.531 1.00 92.12 219 LEU A O 1
ATOM 1738 N N . ARG A 1 220 ? -7.893 13.643 9.421 1.00 93.88 220 ARG A N 1
ATOM 1739 C CA . ARG A 1 220 ? -8.574 13.411 10.703 1.00 93.88 220 ARG A CA 1
ATOM 1740 C C . ARG A 1 220 ? -10.072 13.166 10.527 1.00 93.88 220 ARG A C 1
ATOM 1742 O O . ARG A 1 220 ? -10.611 12.257 11.159 1.00 93.88 220 ARG A O 1
ATOM 1749 N N . LYS A 1 221 ? -10.751 13.995 9.726 1.00 93.56 221 LYS A N 1
ATOM 1750 C CA . LYS A 1 221 ? -12.190 13.862 9.447 1.00 93.56 221 LYS A CA 1
ATOM 1751 C C . LYS A 1 221 ? -12.486 12.542 8.745 1.00 93.56 221 LYS A C 1
ATOM 1753 O O . LYS A 1 221 ? -13.415 11.859 9.160 1.00 93.56 221 LYS A O 1
ATOM 1758 N N . THR A 1 222 ? -11.671 12.163 7.765 1.00 94.25 222 THR A N 1
ATOM 1759 C CA . THR A 1 222 ? -11.781 10.884 7.057 1.00 94.25 222 THR A CA 1
ATOM 1760 C C . THR A 1 222 ? -11.639 9.701 8.011 1.00 94.25 222 THR A C 1
ATOM 1762 O O . THR A 1 222 ? -12.509 8.836 8.044 1.00 94.25 222 THR A O 1
ATOM 1765 N N . LEU A 1 223 ? -10.598 9.680 8.851 1.00 93.44 223 LEU A N 1
ATOM 1766 C CA . LEU A 1 223 ? -10.397 8.593 9.816 1.00 93.44 223 LEU A CA 1
ATOM 1767 C C . LEU A 1 223 ? -11.554 8.499 10.822 1.00 93.44 223 LEU A C 1
ATOM 1769 O O . LEU A 1 223 ? -11.997 7.401 11.143 1.00 93.44 223 LEU A O 1
ATOM 1773 N N . ASN A 1 224 ? -12.088 9.637 11.282 1.00 92.88 224 ASN A N 1
ATOM 1774 C CA . ASN A 1 224 ? -13.288 9.660 12.125 1.00 92.88 224 ASN A CA 1
ATOM 1775 C C . ASN A 1 224 ? -14.523 9.123 11.389 1.00 92.88 224 ASN A C 1
ATOM 1777 O O . ASN A 1 224 ? -15.345 8.439 11.990 1.00 92.88 224 ASN A O 1
ATOM 1781 N N . PHE A 1 225 ? -14.689 9.470 10.114 1.00 91.88 225 PHE A N 1
ATOM 1782 C CA . PHE A 1 225 ? -15.801 8.990 9.303 1.00 91.88 225 PHE A CA 1
ATOM 1783 C C . PHE A 1 225 ? -15.753 7.463 9.170 1.00 91.88 225 PHE A C 1
ATOM 1785 O O . PHE A 1 225 ? -16.717 6.806 9.552 1.00 91.88 225 PHE A O 1
ATOM 1792 N N . TRP A 1 226 ? -14.606 6.896 8.779 1.00 91.88 226 TRP A N 1
ATOM 1793 C CA . TRP A 1 226 ? -14.429 5.442 8.688 1.00 91.88 226 TRP A CA 1
ATOM 1794 C C . TRP A 1 226 ? -14.629 4.741 10.035 1.00 91.88 226 TRP A C 1
ATOM 1796 O O . TRP A 1 226 ? -15.298 3.709 10.088 1.00 91.88 226 TRP A O 1
ATOM 1806 N N . ALA A 1 227 ? -14.112 5.320 11.129 1.00 87.38 227 ALA A N 1
ATOM 1807 C CA . ALA A 1 227 ? -14.342 4.825 12.488 1.00 87.38 227 ALA A CA 1
ATOM 1808 C C . ALA A 1 227 ? -15.841 4.721 12.813 1.00 87.38 227 ALA A C 1
ATOM 1810 O O . ALA A 1 227 ? -16.300 3.702 13.323 1.00 87.38 227 ALA A O 1
ATOM 1811 N N . ASN A 1 228 ? -16.620 5.748 12.463 1.00 84.81 228 ASN A N 1
ATOM 1812 C CA . ASN A 1 228 ? -18.053 5.801 12.744 1.00 84.81 228 ASN A CA 1
ATOM 1813 C C . ASN A 1 228 ? -18.898 4.919 11.812 1.00 84.81 228 ASN A C 1
ATOM 1815 O O . ASN A 1 228 ? -19.907 4.380 12.265 1.00 84.81 228 ASN A O 1
ATOM 1819 N N . GLU A 1 229 ? -18.500 4.716 10.551 1.00 77.56 229 GLU A N 1
ATOM 1820 C CA . GLU A 1 229 ? -19.189 3.778 9.649 1.00 77.56 229 GLU A CA 1
ATOM 1821 C C . GLU A 1 229 ? -19.157 2.341 10.185 1.00 77.56 229 GLU A C 1
ATOM 1823 O O . GLU A 1 229 ? -20.140 1.610 10.058 1.00 77.56 229 GLU A O 1
ATOM 1828 N N . GLY A 1 230 ? -18.075 1.949 10.868 1.00 62.38 230 GLY A N 1
ATOM 1829 C CA . GLY A 1 230 ? -17.990 0.660 11.562 1.00 62.38 230 GLY A CA 1
ATOM 1830 C C . GLY A 1 230 ? -18.978 0.499 12.728 1.00 62.38 230 GLY A C 1
ATOM 1831 O O . GLY A 1 230 ? -19.201 -0.622 13.188 1.00 62.38 230 GLY A O 1
ATOM 1832 N N . HIS A 1 231 ? -19.584 1.592 13.204 1.00 55.56 231 HIS A N 1
ATOM 1833 C CA . HIS A 1 231 ? -20.515 1.608 14.334 1.00 55.56 231 HIS A CA 1
ATOM 1834 C C . HIS A 1 231 ? -21.982 1.817 13.941 1.00 55.56 231 HIS A C 1
ATOM 1836 O O . HIS A 1 231 ? -22.863 1.596 14.778 1.00 55.56 231 HIS A O 1
ATOM 1842 N N . ASP A 1 232 ? -22.277 2.243 12.709 1.00 51.97 232 ASP A N 1
ATOM 1843 C CA . ASP A 1 232 ? -23.621 2.706 12.370 1.00 51.97 232 ASP A CA 1
ATOM 1844 C C . ASP A 1 232 ? -24.538 1.601 11.816 1.00 51.97 232 ASP A C 1
ATOM 1846 O O . ASP A 1 232 ? -24.823 1.513 10.621 1.00 51.97 232 ASP A O 1
ATOM 1850 N N . GLU A 1 233 ? -25.110 0.792 12.717 1.00 51.31 233 GLU A N 1
ATOM 1851 C CA . GLU A 1 233 ? -26.293 -0.026 12.396 1.00 51.31 233 GLU A CA 1
ATOM 1852 C C . GLU A 1 233 ? -27.490 0.843 11.950 1.00 51.31 233 GLU A C 1
ATOM 1854 O O . GLU A 1 233 ? -28.398 0.350 11.274 1.00 51.31 233 GLU A O 1
ATOM 1859 N N . ARG A 1 234 ? -27.518 2.151 12.265 1.00 47.34 234 ARG A N 1
ATOM 1860 C CA . ARG A 1 234 ? -28.659 3.017 11.936 1.00 47.34 234 ARG A CA 1
ATOM 1861 C C . ARG A 1 234 ? -28.693 3.418 10.474 1.00 47.34 234 ARG A C 1
ATOM 1863 O O . ARG A 1 234 ? -29.779 3.740 10.010 1.00 47.34 234 ARG A O 1
ATOM 1870 N N . PHE A 1 235 ? -27.594 3.361 9.726 1.00 46.88 235 PHE A N 1
ATOM 1871 C CA . PHE A 1 235 ? -27.647 3.611 8.281 1.00 46.88 235 PHE A CA 1
ATOM 1872 C C . PHE A 1 235 ? -28.393 2.482 7.554 1.00 46.88 235 PHE A C 1
ATOM 1874 O O . PHE A 1 235 ? -29.274 2.743 6.735 1.00 46.88 235 PHE A O 1
ATOM 1881 N N . GLN A 1 236 ? -28.147 1.230 7.953 1.00 45.41 236 GLN A N 1
ATOM 1882 C CA . GLN A 1 236 ? -28.905 0.061 7.494 1.00 45.41 236 GLN A CA 1
ATOM 1883 C C . GLN A 1 236 ? -30.372 0.131 7.947 1.00 45.41 236 GLN A C 1
ATOM 1885 O O . GLN A 1 236 ? -31.272 -0.052 7.131 1.00 45.41 236 GLN A O 1
ATOM 1890 N N . VAL A 1 237 ? -30.639 0.489 9.211 1.00 51.28 237 VAL A N 1
ATOM 1891 C CA . VAL A 1 237 ? -32.015 0.657 9.722 1.00 51.28 237 VAL A CA 1
ATOM 1892 C C . VAL A 1 237 ? -32.739 1.830 9.057 1.00 51.28 237 VAL A C 1
ATOM 1894 O O . VAL A 1 237 ? -33.940 1.743 8.835 1.00 51.28 237 VAL A O 1
ATOM 1897 N N . LYS A 1 238 ? -32.053 2.919 8.696 1.00 44.88 238 LYS A N 1
ATOM 1898 C CA . LYS A 1 238 ? -32.655 4.080 8.023 1.00 44.88 238 LYS A CA 1
ATOM 1899 C C . LYS A 1 238 ? -33.003 3.762 6.571 1.00 44.88 238 LYS A C 1
ATOM 1901 O O . LYS A 1 238 ? -34.078 4.150 6.133 1.00 44.88 238 LYS A O 1
ATOM 1906 N N . ILE A 1 239 ? -32.173 2.989 5.867 1.00 49.88 239 ILE A N 1
ATOM 1907 C CA . ILE A 1 239 ? -32.496 2.471 4.527 1.00 49.88 239 ILE A CA 1
ATOM 1908 C C . ILE A 1 239 ? -33.656 1.466 4.598 1.00 49.88 239 ILE A C 1
ATOM 1910 O O . ILE A 1 239 ? -34.616 1.599 3.843 1.00 49.88 239 ILE A O 1
ATOM 1914 N N . TYR A 1 240 ? -33.639 0.530 5.553 1.00 49.22 240 TYR A N 1
ATOM 1915 C CA . TYR A 1 240 ? -34.756 -0.399 5.774 1.00 49.22 240 TYR A CA 1
ATOM 1916 C C . TYR A 1 240 ? -36.052 0.322 6.157 1.00 49.22 240 TYR A C 1
ATOM 1918 O O . TYR A 1 240 ? -37.124 -0.021 5.668 1.00 49.22 240 TYR A O 1
ATOM 1926 N N . ARG A 1 241 ? -35.969 1.356 6.999 1.00 50.09 241 ARG A N 1
ATOM 1927 C CA . ARG A 1 241 ? -37.113 2.177 7.400 1.00 50.09 241 ARG A CA 1
ATOM 1928 C C . ARG A 1 241 ? -37.655 2.989 6.228 1.00 50.09 241 ARG A C 1
ATOM 1930 O O . ARG A 1 241 ? -38.861 3.003 6.048 1.00 50.09 241 ARG A O 1
ATOM 1937 N N . MET A 1 242 ? -36.795 3.575 5.395 1.00 49.19 242 MET A N 1
ATOM 1938 C CA . MET A 1 242 ? -37.217 4.261 4.168 1.00 49.19 242 MET A CA 1
ATOM 1939 C C . MET A 1 242 ? -37.844 3.295 3.152 1.00 49.19 242 MET A C 1
ATOM 1941 O O . MET A 1 242 ? -38.820 3.656 2.501 1.00 49.19 242 MET A O 1
ATOM 1945 N N . SER A 1 243 ? -37.342 2.060 3.047 1.00 57.12 243 SER A N 1
ATOM 1946 C CA . SER A 1 243 ? -37.934 1.009 2.205 1.00 57.12 243 SER A CA 1
ATOM 1947 C C . SER A 1 243 ? -39.303 0.554 2.725 1.00 57.12 243 SER A C 1
ATOM 1949 O O . SER A 1 243 ? -40.243 0.423 1.947 1.00 57.12 243 SER A O 1
ATOM 1951 N N . ASN A 1 244 ? -39.453 0.367 4.039 1.00 55.62 244 ASN A N 1
ATOM 1952 C CA . ASN A 1 244 ? -40.733 0.003 4.653 1.00 55.62 244 ASN A CA 1
ATOM 1953 C C . ASN A 1 244 ? -41.747 1.153 4.625 1.00 55.62 244 ASN A C 1
ATOM 1955 O O . ASN A 1 244 ? -42.933 0.913 4.420 1.00 55.62 244 ASN A O 1
ATOM 1959 N N . GLU A 1 245 ? -41.307 2.399 4.812 1.00 63.22 245 GLU A N 1
ATOM 1960 C CA . GLU A 1 245 ? -42.152 3.589 4.659 1.00 63.22 245 GLU A CA 1
ATOM 1961 C C . GLU A 1 245 ? -42.600 3.755 3.197 1.00 63.22 245 GLU A C 1
ATOM 1963 O O . GLU A 1 245 ? -43.749 4.117 2.961 1.00 63.22 245 GLU A O 1
ATOM 1968 N N . TYR A 1 246 ? -41.756 3.406 2.217 1.00 59.97 246 TYR A N 1
ATOM 1969 C CA . TYR A 1 246 ? -42.127 3.371 0.798 1.00 59.97 246 TYR A CA 1
ATOM 1970 C C . TYR A 1 246 ? -43.179 2.296 0.483 1.00 59.97 246 TYR A C 1
ATOM 1972 O O . TYR A 1 246 ? -44.172 2.606 -0.173 1.00 59.97 246 TYR A O 1
ATOM 1980 N N . GLU A 1 247 ? -43.023 1.064 0.977 1.00 63.66 247 GLU A N 1
ATOM 1981 C CA . GLU A 1 247 ? -44.010 -0.010 0.763 1.00 63.66 247 GLU A CA 1
ATOM 1982 C C . GLU A 1 247 ? -45.343 0.264 1.482 1.00 63.66 247 GLU A C 1
ATOM 1984 O O . GLU A 1 247 ? -46.416 0.086 0.899 1.00 63.66 247 GLU A O 1
ATOM 1989 N N . ASN A 1 248 ? -45.306 0.800 2.708 1.00 64.00 248 ASN A N 1
ATOM 1990 C CA . ASN A 1 248 ? -46.517 1.262 3.397 1.00 64.00 248 ASN A CA 1
ATOM 1991 C C . ASN A 1 248 ? -47.180 2.441 2.680 1.00 64.00 248 ASN A C 1
ATOM 1993 O O . ASN A 1 248 ? -48.402 2.548 2.677 1.00 64.00 248 ASN A O 1
ATOM 1997 N N . PHE A 1 249 ? -46.410 3.337 2.067 1.00 52.53 249 PHE A N 1
ATOM 1998 C CA . PHE A 1 249 ? -46.974 4.434 1.289 1.00 52.53 249 PHE A CA 1
ATOM 1999 C C . PHE A 1 249 ? -47.602 3.924 -0.015 1.00 52.53 249 PHE A C 1
ATOM 2001 O O . PHE A 1 249 ? -48.709 4.333 -0.357 1.00 52.53 249 PHE A O 1
ATOM 2008 N N . ARG A 1 250 ? -46.951 2.973 -0.703 1.00 58.47 250 ARG A N 1
ATOM 2009 C CA . ARG A 1 250 ? -47.427 2.337 -1.943 1.00 58.47 250 ARG A CA 1
ATOM 2010 C C . ARG A 1 250 ? -48.789 1.661 -1.778 1.00 58.47 250 ARG A C 1
ATOM 2012 O O . ARG A 1 250 ? -49.620 1.779 -2.675 1.00 58.47 250 ARG A O 1
ATOM 2019 N N . SER A 1 251 ? -49.043 1.012 -0.641 1.00 66.00 251 SER A N 1
ATOM 2020 C CA . SER A 1 251 ? -50.330 0.356 -0.359 1.00 66.00 251 SER A CA 1
ATOM 2021 C C . SER A 1 251 ? -51.506 1.329 -0.171 1.00 66.00 251 SER A C 1
ATOM 2023 O O . SER A 1 251 ? -52.656 0.897 -0.203 1.00 66.00 251 SER A O 1
ATOM 2025 N N . HIS A 1 252 ? -51.241 2.635 -0.042 1.00 62.31 252 HIS A N 1
ATOM 2026 C CA . HIS A 1 252 ? -52.251 3.679 0.168 1.00 62.31 252 HIS A CA 1
ATOM 2027 C C . HIS A 1 252 ? -52.443 4.615 -1.041 1.00 62.31 252 HIS A C 1
ATOM 2029 O O . HIS A 1 252 ? -53.249 5.546 -0.978 1.00 62.31 252 HIS A O 1
ATOM 2035 N N . ILE A 1 253 ? -51.736 4.396 -2.159 1.00 52.72 253 ILE A N 1
ATOM 2036 C CA . ILE A 1 253 ? -51.879 5.235 -3.359 1.00 52.72 253 ILE A CA 1
ATOM 2037 C C . ILE A 1 253 ? -53.071 4.757 -4.200 1.00 52.72 253 ILE A C 1
ATOM 2039 O O . ILE A 1 253 ? -53.024 3.707 -4.835 1.00 52.72 253 ILE A O 1
ATOM 2043 N N . THR A 1 254 ? -54.131 5.565 -4.273 1.00 54.19 254 THR A N 1
ATOM 2044 C CA . THR A 1 254 ? -55.238 5.364 -5.226 1.00 54.19 254 THR A CA 1
ATOM 2045 C C . THR A 1 254 ? -54.818 5.671 -6.677 1.00 54.19 254 THR A C 1
ATOM 2047 O O . THR A 1 254 ? -53.978 6.555 -6.886 1.00 54.19 254 THR A O 1
ATOM 2050 N N . PRO A 1 255 ? -55.446 5.046 -7.699 1.00 54.00 255 PRO A N 1
ATOM 2051 C CA . PRO A 1 255 ? -54.999 5.079 -9.102 1.00 54.00 255 PRO A CA 1
ATOM 2052 C C . PRO A 1 255 ? -54.749 6.472 -9.708 1.00 54.00 255 PRO A C 1
ATOM 2054 O O . PRO A 1 255 ? -53.914 6.622 -10.597 1.00 54.00 255 PRO A O 1
ATOM 2057 N N . GLN A 1 256 ? -55.411 7.520 -9.209 1.00 49.09 256 GLN A N 1
ATOM 2058 C CA . GLN A 1 256 ? -55.298 8.875 -9.759 1.00 49.09 256 GLN A CA 1
ATOM 2059 C C . GLN A 1 256 ? -53.958 9.586 -9.479 1.00 49.09 256 GLN A C 1
ATOM 2061 O O . GLN A 1 256 ? -53.653 10.574 -10.143 1.00 49.09 256 GLN A O 1
ATOM 2066 N N . MET A 1 257 ? -53.113 9.094 -8.565 1.00 47.91 257 MET A N 1
ATOM 2067 C CA . MET A 1 257 ? -51.796 9.706 -8.302 1.00 47.91 257 MET A CA 1
ATOM 2068 C C . MET A 1 257 ? -50.638 9.106 -9.126 1.00 47.91 257 MET A C 1
ATOM 2070 O O . MET A 1 257 ? -49.534 9.649 -9.098 1.00 47.91 257 MET A O 1
ATOM 2074 N N . GLY A 1 258 ? -50.855 8.034 -9.898 1.00 50.12 258 GLY A N 1
ATOM 2075 C CA . GLY A 1 258 ? -49.780 7.237 -10.517 1.00 50.12 258 GLY A CA 1
ATOM 2076 C C . GLY A 1 258 ? -48.843 7.981 -11.486 1.00 50.12 258 GLY A C 1
ATOM 2077 O O . GLY A 1 258 ? -47.663 7.640 -11.592 1.00 50.12 258 GLY A O 1
ATOM 2078 N N . TYR A 1 259 ? -49.310 9.041 -12.152 1.00 50.00 259 TYR A N 1
ATOM 2079 C CA . TYR A 1 259 ? -48.532 9.715 -13.203 1.00 50.00 259 TYR A CA 1
ATOM 2080 C C . TYR A 1 259 ? -47.398 10.608 -12.680 1.00 50.00 259 TYR A C 1
ATOM 2082 O O . TYR A 1 259 ? -46.383 10.759 -13.359 1.00 50.00 259 TYR A O 1
ATOM 2090 N N . ARG A 1 260 ? -47.504 11.153 -11.459 1.00 48.12 260 ARG A N 1
ATOM 2091 C CA . ARG A 1 260 ? -46.442 11.992 -10.866 1.00 48.12 260 ARG A CA 1
ATOM 2092 C C . ARG A 1 260 ? -45.310 11.182 -10.219 1.00 48.12 260 ARG A C 1
ATOM 2094 O O . ARG A 1 260 ? -44.227 11.722 -10.015 1.00 48.12 260 ARG A O 1
ATOM 2101 N N . TRP A 1 261 ? -45.525 9.891 -9.946 1.00 51.41 261 TRP A N 1
ATOM 2102 C CA . TRP A 1 261 ? -44.604 9.063 -9.152 1.00 51.41 261 TRP A CA 1
ATOM 2103 C C . TRP A 1 261 ? -43.787 8.039 -9.953 1.00 51.41 261 TRP A C 1
ATOM 2105 O O . TRP A 1 261 ? -42.796 7.529 -9.426 1.00 51.41 261 TRP A O 1
ATOM 2115 N N . LYS A 1 262 ? -44.083 7.825 -11.249 1.00 54.44 262 LYS A N 1
ATOM 2116 C CA . LYS A 1 262 ? -43.214 7.050 -12.169 1.00 54.44 262 LYS A CA 1
ATOM 2117 C C . LYS A 1 262 ? -41.761 7.562 -12.174 1.00 54.44 262 LYS A C 1
ATOM 2119 O O . LYS A 1 262 ? -40.829 6.776 -12.310 1.00 54.44 262 LYS A O 1
ATOM 2124 N N . GLY A 1 263 ? -41.552 8.865 -11.957 1.00 57.12 263 GLY A N 1
ATOM 2125 C CA . GLY A 1 263 ? -40.216 9.462 -11.857 1.00 57.12 263 GLY A CA 1
ATOM 2126 C C . GLY A 1 263 ? -39.444 9.102 -10.580 1.00 57.12 263 GLY A C 1
ATOM 2127 O O . GLY A 1 263 ? -38.217 9.032 -10.620 1.00 57.12 263 GLY A O 1
ATOM 2128 N N . LEU A 1 264 ? -40.131 8.848 -9.458 1.00 51.78 264 LEU A N 1
ATOM 2129 C CA . LEU A 1 264 ? -39.484 8.475 -8.195 1.00 51.78 264 LEU A CA 1
ATOM 2130 C C . LEU A 1 264 ? -39.116 6.987 -8.176 1.00 51.78 264 LEU A C 1
ATOM 2132 O O . LEU A 1 264 ? -37.998 6.654 -7.796 1.00 51.78 264 LEU A O 1
ATOM 2136 N N . GLY A 1 265 ? -40.008 6.116 -8.666 1.00 59.94 265 GLY A N 1
ATOM 2137 C CA . GLY A 1 265 ? -39.721 4.682 -8.814 1.00 59.94 265 GLY A CA 1
ATOM 2138 C C . GLY A 1 265 ? -38.482 4.440 -9.679 1.00 59.94 265 GLY A C 1
ATOM 2139 O O . GLY A 1 265 ? -37.552 3.770 -9.247 1.00 59.94 265 GLY A O 1
ATOM 2140 N N . LYS A 1 266 ? -38.390 5.129 -10.825 1.00 58.25 266 LYS A N 1
ATOM 2141 C CA . LYS A 1 266 ? -37.226 5.056 -11.721 1.00 58.25 266 LYS A CA 1
ATOM 2142 C C . LYS A 1 266 ? -35.933 5.592 -11.086 1.00 58.25 266 LYS A C 1
ATOM 2144 O O . LYS A 1 266 ? -34.846 5.122 -11.399 1.00 58.25 266 LYS A O 1
ATOM 2149 N N . ARG A 1 267 ? -36.024 6.570 -10.172 1.00 56.06 267 ARG A N 1
ATOM 2150 C CA . ARG A 1 267 ? -34.863 7.065 -9.405 1.00 56.06 267 ARG A CA 1
ATOM 2151 C C . ARG A 1 267 ? -34.385 6.052 -8.366 1.00 56.06 267 ARG A C 1
ATOM 2153 O O . ARG A 1 267 ? -33.180 5.900 -8.210 1.00 56.06 267 ARG A O 1
ATOM 2160 N N . ILE A 1 268 ? -35.301 5.365 -7.686 1.00 54.72 268 ILE A N 1
ATOM 2161 C CA . ILE A 1 268 ? -34.972 4.329 -6.696 1.00 54.72 268 ILE A CA 1
ATOM 2162 C C . ILE A 1 268 ? -34.372 3.103 -7.395 1.00 54.72 268 ILE A C 1
ATOM 2164 O O . ILE A 1 268 ? -33.325 2.613 -6.986 1.00 54.72 268 ILE A O 1
ATOM 2168 N N . GLU A 1 269 ? -34.958 2.673 -8.507 1.00 57.09 269 GLU A N 1
ATOM 2169 C CA . GLU A 1 269 ? -34.456 1.563 -9.322 1.00 57.09 269 GLU A CA 1
ATOM 2170 C C . GLU A 1 269 ? -33.055 1.849 -9.897 1.00 57.09 269 GLU A C 1
ATOM 2172 O O . GLU A 1 269 ? -32.165 0.996 -9.853 1.00 57.09 269 GLU A O 1
ATOM 2177 N N . ASN A 1 270 ? -32.804 3.094 -10.322 1.00 58.25 270 ASN A N 1
ATOM 2178 C CA . ASN A 1 270 ? -31.469 3.535 -10.727 1.00 58.25 270 ASN A CA 1
ATOM 2179 C C . ASN A 1 270 ? -30.453 3.472 -9.576 1.00 58.25 270 ASN A C 1
ATOM 2181 O O . ASN A 1 270 ? -29.300 3.144 -9.830 1.00 58.25 270 ASN A O 1
ATOM 2185 N N . ILE A 1 271 ? -30.851 3.757 -8.330 1.00 51.91 271 ILE A N 1
ATOM 2186 C CA . ILE A 1 271 ? -29.964 3.659 -7.157 1.00 51.91 271 ILE A CA 1
ATOM 2187 C C . ILE A 1 271 ? -29.603 2.194 -6.876 1.00 51.91 271 ILE A C 1
ATOM 2189 O O . ILE A 1 271 ? -28.426 1.890 -6.714 1.00 51.91 271 ILE A O 1
ATOM 2193 N N . TYR A 1 272 ? -30.576 1.278 -6.904 1.00 50.88 272 TYR A N 1
ATOM 2194 C CA . TYR A 1 272 ? -30.323 -0.161 -6.729 1.00 50.88 272 TYR A CA 1
ATOM 2195 C C . TYR A 1 272 ? -29.411 -0.728 -7.827 1.00 50.88 272 TYR A C 1
ATOM 2197 O O . TYR A 1 272 ? -28.490 -1.497 -7.542 1.00 50.88 272 TYR A O 1
ATOM 2205 N N . THR A 1 273 ? -29.612 -0.281 -9.070 1.00 56.16 273 THR A N 1
ATOM 2206 C CA . THR A 1 273 ? -28.786 -0.669 -10.222 1.00 56.16 273 THR A CA 1
ATOM 2207 C C . THR A 1 273 ? -27.368 -0.096 -10.123 1.00 56.16 273 THR A C 1
ATOM 2209 O O . THR A 1 273 ? -26.398 -0.821 -10.331 1.00 56.16 273 THR A O 1
ATOM 2212 N N . LEU A 1 274 ? -27.222 1.178 -9.732 1.00 47.88 274 LEU A N 1
ATOM 2213 C CA . LEU A 1 274 ? -25.923 1.825 -9.489 1.00 47.88 274 LEU A CA 1
ATOM 2214 C C . LEU A 1 274 ? -25.113 1.132 -8.382 1.00 47.88 274 LEU A C 1
ATOM 2216 O O . LEU A 1 274 ? -23.893 1.268 -8.359 1.00 47.88 274 LEU A O 1
ATOM 2220 N N . TRP A 1 275 ? -25.782 0.430 -7.464 1.00 48.03 275 TRP A N 1
ATOM 2221 C CA . TRP A 1 275 ? -25.172 -0.207 -6.294 1.00 48.03 275 TRP A CA 1
ATOM 2222 C C . TRP A 1 275 ? -25.006 -1.728 -6.466 1.00 48.03 275 TRP A C 1
ATOM 2224 O O . TRP A 1 275 ? -24.577 -2.407 -5.536 1.00 48.03 275 TRP A O 1
ATOM 2234 N N . GLY A 1 276 ? -25.320 -2.274 -7.649 1.00 49.62 276 GLY A N 1
ATOM 2235 C CA . GLY A 1 276 ? -25.119 -3.692 -7.971 1.00 49.62 276 GLY A CA 1
ATOM 2236 C C . GLY A 1 276 ? -26.006 -4.659 -7.179 1.00 49.62 276 GLY A C 1
ATOM 2237 O O . GLY A 1 276 ? -25.683 -5.840 -7.091 1.00 49.62 276 GLY A O 1
ATOM 2238 N N . LEU A 1 277 ? -27.115 -4.181 -6.602 1.00 53.91 277 LEU A N 1
ATOM 2239 C CA . LEU A 1 277 ? -27.982 -4.963 -5.707 1.00 53.91 277 LEU A CA 1
ATOM 2240 C C . LEU A 1 277 ? -28.991 -5.869 -6.441 1.00 53.91 277 LEU A C 1
ATOM 2242 O O . LEU A 1 277 ? -29.784 -6.547 -5.793 1.00 53.91 277 LEU A O 1
ATOM 2246 N N . GLY A 1 278 ? -28.944 -5.917 -7.776 1.00 52.56 278 GLY A N 1
ATOM 2247 C CA . GLY A 1 278 ? -29.923 -6.630 -8.602 1.00 52.56 278 GLY A CA 1
ATOM 2248 C C . GLY A 1 278 ? -31.301 -5.943 -8.634 1.00 52.56 278 GLY A C 1
ATOM 2249 O O . GLY A 1 278 ? -31.523 -4.961 -7.920 1.00 52.56 278 GLY A O 1
ATOM 2250 N N . PRO A 1 279 ? -32.226 -6.407 -9.496 1.00 54.31 279 PRO A N 1
ATOM 2251 C CA . PRO A 1 279 ? -33.583 -5.871 -9.550 1.00 54.31 279 PRO A CA 1
ATOM 2252 C C . PRO A 1 279 ? -34.332 -6.147 -8.239 1.00 54.31 279 PRO A C 1
ATOM 2254 O O . PRO A 1 279 ? -34.151 -7.195 -7.617 1.00 54.31 279 PRO A O 1
ATOM 2257 N N . LEU A 1 280 ? -35.186 -5.203 -7.830 1.00 51.69 280 LEU A N 1
ATOM 2258 C CA . LEU A 1 280 ? -36.035 -5.344 -6.645 1.00 51.69 280 LEU A CA 1
ATOM 2259 C C . LEU A 1 280 ? -36.870 -6.637 -6.750 1.00 51.69 280 LEU A C 1
ATOM 2261 O O . LEU A 1 280 ? -37.579 -6.820 -7.746 1.00 51.69 280 LEU A O 1
ATOM 2265 N N . PRO A 1 281 ? -36.817 -7.542 -5.756 1.00 45.06 281 PRO A N 1
ATOM 2266 C CA . PRO A 1 281 ? -37.596 -8.771 -5.794 1.00 45.06 281 PRO A CA 1
ATOM 2267 C C . PRO A 1 281 ? -39.091 -8.433 -5.744 1.00 45.06 281 PRO A C 1
ATOM 2269 O O . PRO A 1 281 ? -39.570 -7.852 -4.773 1.00 45.06 281 PRO A O 1
ATOM 2272 N N . GLY A 1 282 ? -39.828 -8.802 -6.798 1.00 51.72 282 GLY A N 1
ATOM 2273 C CA . GLY A 1 282 ? -41.288 -8.674 -6.848 1.00 51.72 282 GLY A CA 1
ATOM 2274 C C . GLY A 1 282 ? -41.848 -7.526 -7.691 1.00 51.72 282 GLY A C 1
ATOM 2275 O O . GLY A 1 282 ? -42.961 -7.086 -7.418 1.00 51.72 282 GLY A O 1
ATOM 2276 N N . VAL A 1 283 ? -41.138 -7.042 -8.715 1.00 44.62 283 VAL A N 1
ATOM 2277 C CA . VAL A 1 283 ? -41.763 -6.244 -9.786 1.00 44.62 283 VAL A CA 1
ATOM 2278 C C . VAL A 1 283 ? -42.255 -7.216 -10.866 1.00 44.62 283 VAL A C 1
ATOM 2280 O O . VAL A 1 283 ? -41.421 -7.754 -11.592 1.00 44.62 283 VAL A O 1
ATOM 2283 N N . PRO A 1 284 ? -43.567 -7.499 -10.991 1.00 40.38 284 PRO A N 1
ATOM 2284 C CA . PRO A 1 284 ? -44.064 -8.152 -12.192 1.00 40.38 284 PRO A CA 1
ATOM 2285 C C . PRO A 1 284 ? -43.817 -7.195 -13.358 1.00 40.38 284 PRO A C 1
ATOM 2287 O O . PRO A 1 284 ? -44.044 -5.990 -13.210 1.00 40.38 284 PRO A O 1
ATOM 2290 N N . GLU A 1 285 ? -43.370 -7.714 -14.501 1.00 43.94 285 GLU A N 1
ATOM 2291 C CA . GLU A 1 285 ? -43.462 -6.997 -15.773 1.00 43.94 285 GLU A CA 1
ATOM 2292 C C . GLU A 1 285 ? -44.929 -6.608 -15.975 1.00 43.94 285 GLU A C 1
ATOM 2294 O O . GLU A 1 285 ? -45.762 -7.419 -16.370 1.00 43.94 285 GLU A O 1
ATOM 2299 N N . ALA A 1 286 ? -45.276 -5.375 -15.606 1.00 38.06 286 ALA A N 1
ATOM 2300 C CA . ALA A 1 286 ? -46.597 -4.837 -15.847 1.00 38.06 286 ALA A CA 1
ATOM 2301 C C . ALA A 1 286 ? -46.687 -4.533 -17.339 1.00 38.06 286 ALA A C 1
ATOM 2303 O O . ALA A 1 286 ? -46.177 -3.523 -17.833 1.00 38.06 286 ALA A O 1
ATOM 2304 N N . GLU A 1 287 ? -47.303 -5.490 -18.019 1.00 36.62 287 GLU A N 1
ATOM 2305 C CA . GLU A 1 287 ? -47.870 -5.416 -19.347 1.00 36.62 287 GLU A CA 1
ATOM 2306 C C . GLU A 1 287 ? -48.506 -4.051 -19.641 1.00 36.62 287 GLU A C 1
ATOM 2308 O O . GLU A 1 287 ? -49.155 -3.418 -18.805 1.00 36.62 287 GLU A O 1
ATOM 2313 N N . GLN A 1 288 ? -48.302 -3.638 -20.891 1.00 34.91 288 GLN A N 1
ATOM 2314 C CA . GLN A 1 288 ? -49.293 -3.012 -21.760 1.00 34.91 288 GLN A CA 1
ATOM 2315 C C . GLN A 1 288 ? -50.686 -2.887 -21.127 1.00 34.91 288 GLN A C 1
ATOM 2317 O O . GLN A 1 288 ? -51.404 -3.866 -21.108 1.00 34.91 288 GLN A O 1
ATOM 2322 N N . TYR A 1 289 ? -51.078 -1.701 -20.668 1.00 37.38 289 TYR A N 1
ATOM 2323 C CA . TYR A 1 289 ? -52.393 -1.093 -20.907 1.00 37.38 289 TYR A CA 1
ATOM 2324 C C . TYR A 1 289 ? -52.303 0.375 -20.449 1.00 37.38 289 TYR A C 1
ATOM 2326 O O . TYR A 1 289 ? -51.975 0.653 -19.293 1.00 37.38 289 TYR A O 1
ATOM 2334 N N . PHE A 1 290 ? -52.614 1.270 -21.395 1.00 41.75 290 PHE A N 1
ATOM 2335 C CA . PHE A 1 290 ? -52.530 2.745 -21.403 1.00 41.75 290 PHE A CA 1
ATOM 2336 C C . PHE A 1 290 ? -51.166 3.362 -21.743 1.00 41.75 290 PHE A C 1
ATOM 2338 O O . PHE A 1 290 ? -50.299 3.523 -20.851 1.00 41.75 290 PHE A O 1
#

Radius of gyration: 23.51 Å; chains: 1; bounding box: 81×36×54 Å

Foldseek 3Di:
DDDDPPPPPPCCPPPHDLLVQVLVVVLVVLVLVCVLPLPDKDWDKDAAAQLDVLQVRVVDPFRIGTDDIDSDSVVRSVVSVVDPSVHYGPDQAGLQLLHLLCVLAPPVVCDDALPPLQDAAEDEDEEQHHHDALVDADPSHDCLNVADDDDQSHHDTSSHHRYHPCSSLVNCLVSNYAYEYAYDDPVRLVVVVVVQCPDLSCVLRYDYDDRPPDDCVVVSVSVVVSNVVSVDPPVVVVVVVVVVVVVVVVVPDDPVVPPVCVVVVVVVQVVCVSVVVDGDPDDDPDDDDD